Protein AF-A0A969JYE1-F1 (afdb_monomer_lite)

Foldseek 3Di:
DQQAAPADQDDPDDAFVVQVVLVVVQFDADDDRWQLYDPDDVVSNVVQALNQLHRSLVVVVVVLVVQVPDPFFDQQQFAKEWEENSL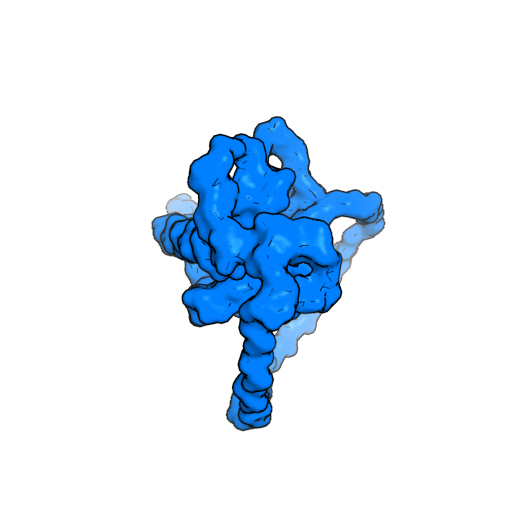QNRVSNCVVVPNSHNYYYRHNYDPQLLPDDPVVCCRRNNDSVPPDDDDDPDPPDPPPDPDDDDDDDDDDDDDDDDDDDDDIGIDDGGRTDPDDDDD

Secondary structure (DSSP, 8-state):
----TT-----SSPPPHHHHHHHHTT--------TT-SSS-HHHHGGGTT-TTSHHHHHHHHHHHHHHT-TT--GGG--EEEETHHHHHHHHHHHHHGGG-S-EEEES--S-GGGS-HHHHHHHH--TTTSPPPPPPPP--GGG--------------------------------PPPPPP-

pLDDT: mean 78.05, std 24.46, range [27.11, 98.0]

Radius of gyration: 19.25 Å; chains: 1; bounding box: 54×42×50 Å

Structure (mmCIF, N/CA/C/O backbone):
data_AF-A0A969JYE1-F1
#
_entry.id   AF-A0A969JYE1-F1
#
loop_
_atom_site.group_PDB
_atom_site.id
_atom_site.type_symbol
_atom_site.label_atom_id
_atom_site.label_alt_id
_atom_site.label_comp_id
_atom_site.label_asym_id
_atom_site.label_entity_id
_atom_site.label_seq_id
_atom_site.pdbx_PDB_ins_code
_atom_site.Cartn_x
_atom_site.Cartn_y
_atom_site.Cartn_z
_atom_site.occupancy
_atom_site.B_iso_or_equiv
_atom_site.auth_seq_id
_atom_site.auth_comp_id
_atom_site.auth_asym_id
_atom_site.auth_atom_id
_atom_site.pdbx_PDB_model_num
ATOM 1 N N . MET A 1 1 ? -5.559 -1.867 -2.001 1.00 85.44 1 MET A N 1
ATOM 2 C CA . MET A 1 1 ? -4.195 -1.378 -2.268 1.00 85.44 1 MET A CA 1
ATOM 3 C C . MET A 1 1 ? -3.816 -1.786 -3.681 1.00 85.44 1 MET A C 1
ATOM 5 O O . MET A 1 1 ? -4.115 -2.912 -4.075 1.00 85.44 1 MET A O 1
ATOM 9 N N . TYR A 1 2 ? -3.190 -0.885 -4.438 1.00 93.56 2 TYR A N 1
ATOM 10 C CA . TYR A 1 2 ? -2.490 -1.240 -5.675 1.00 93.56 2 TYR A CA 1
ATOM 11 C C . TYR A 1 2 ? -1.043 -0.762 -5.588 1.00 93.56 2 TYR A C 1
ATOM 13 O O . TYR A 1 2 ? -0.164 -1.597 -5.436 1.00 93.56 2 TYR A O 1
ATOM 21 N N . GLY A 1 3 ? -0.819 0.556 -5.578 1.00 89.31 3 GLY A N 1
ATOM 22 C CA . GLY A 1 3 ? 0.473 1.175 -5.255 1.00 89.31 3 GLY A CA 1
ATOM 23 C C . GLY A 1 3 ? 1.570 1.061 -6.318 1.00 89.31 3 GLY A C 1
ATOM 24 O O . GLY A 1 3 ? 2.634 1.632 -6.121 1.00 89.31 3 GLY A O 1
ATOM 25 N N . GLY A 1 4 ? 1.329 0.348 -7.421 1.00 92.62 4 GLY A N 1
ATOM 26 C CA . GLY A 1 4 ? 2.286 0.200 -8.519 1.00 92.62 4 GLY A CA 1
ATOM 27 C C . GLY A 1 4 ? 2.233 1.316 -9.571 1.00 92.62 4 GLY A C 1
ATOM 28 O O . GLY A 1 4 ? 1.267 2.085 -9.606 1.00 92.62 4 GLY A O 1
ATOM 29 N N . PRO A 1 5 ? 3.238 1.358 -10.465 1.00 94.94 5 PRO A N 1
ATOM 30 C CA . PRO A 1 5 ? 3.375 2.372 -11.505 1.00 94.94 5 PRO A CA 1
ATOM 31 C C . PRO A 1 5 ? 2.191 2.465 -12.465 1.00 94.94 5 PRO A C 1
ATOM 33 O O . PRO A 1 5 ? 1.467 1.497 -12.710 1.00 94.94 5 PRO A O 1
ATOM 36 N N . GLY A 1 6 ? 2.023 3.660 -13.038 1.00 92.50 6 GLY A N 1
ATOM 37 C CA . GLY A 1 6 ? 1.028 3.954 -14.072 1.00 92.50 6 GLY A CA 1
ATOM 38 C C . GLY A 1 6 ? -0.436 3.932 -13.613 1.00 92.50 6 GLY A C 1
ATOM 39 O O . GLY A 1 6 ? -1.320 4.180 -14.428 1.00 92.50 6 GLY A O 1
ATOM 40 N N . VAL A 1 7 ? -0.715 3.661 -12.333 1.00 93.81 7 VAL A N 1
ATOM 41 C CA . VAL A 1 7 ? -2.075 3.547 -11.785 1.00 93.81 7 VAL A CA 1
ATOM 42 C C . VAL A 1 7 ? -2.274 4.534 -10.641 1.00 93.81 7 VAL A C 1
ATOM 44 O O . VAL A 1 7 ? -1.473 4.572 -9.713 1.00 93.81 7 VAL A O 1
ATOM 47 N N . GLN A 1 8 ? -3.373 5.286 -10.693 1.00 94.56 8 GLN A N 1
ATOM 48 C CA . GLN A 1 8 ? -3.921 6.074 -9.585 1.00 94.56 8 GLN A CA 1
ATOM 49 C C . GLN A 1 8 ? -5.160 5.348 -9.023 1.00 94.56 8 GLN A C 1
ATOM 51 O O . GLN A 1 8 ? -5.895 4.693 -9.773 1.00 94.56 8 GLN A O 1
ATOM 56 N N . ARG A 1 9 ? -5.415 5.442 -7.715 1.00 88.56 9 ARG A N 1
ATOM 57 C CA . ARG A 1 9 ? -6.604 4.877 -7.050 1.00 88.56 9 ARG A CA 1
ATOM 58 C C . ARG A 1 9 ? -7.511 5.927 -6.419 1.00 88.56 9 ARG A C 1
ATOM 60 O O . ARG A 1 9 ? -8.725 5.727 -6.420 1.00 88.56 9 ARG A O 1
ATOM 67 N N . VAL A 1 10 ? -6.939 7.005 -5.894 1.00 91.88 10 VAL A N 1
ATOM 68 C CA . VAL A 1 10 ? -7.627 8.088 -5.191 1.00 91.88 10 VAL A CA 1
ATOM 69 C C . VAL A 1 10 ? -7.975 9.180 -6.201 1.00 91.88 10 VAL A C 1
ATOM 71 O O . VAL A 1 10 ? -7.152 10.032 -6.534 1.00 91.88 10 VAL A O 1
ATOM 74 N N . VAL A 1 11 ? -9.202 9.110 -6.716 1.00 90.62 11 VAL A N 1
ATOM 75 C CA . VAL A 1 11 ? -9.788 9.998 -7.734 1.00 90.62 11 VAL A CA 1
ATOM 76 C C . VAL A 1 11 ? -11.220 10.371 -7.341 1.00 90.62 11 VAL A C 1
ATOM 78 O O . VAL A 1 11 ? -11.856 9.644 -6.577 1.00 90.62 11 VAL A O 1
ATOM 81 N N . ASP A 1 12 ? -11.731 11.475 -7.884 1.00 94.00 12 ASP A N 1
ATOM 82 C CA . ASP A 1 12 ? -13.138 11.879 -7.751 1.00 94.00 12 ASP A CA 1
ATOM 83 C C . ASP A 1 12 ? -14.005 11.128 -8.783 1.00 94.00 12 ASP A C 1
ATOM 85 O O . ASP A 1 12 ? -14.356 11.650 -9.839 1.00 94.00 12 ASP A O 1
ATOM 89 N N . ASP A 1 13 ? -14.247 9.840 -8.519 1.00 88.06 13 ASP A N 1
ATOM 90 C CA . ASP A 1 13 ? -15.061 8.935 -9.343 1.00 88.06 13 ASP A CA 1
ATOM 91 C C . ASP A 1 13 ? -15.745 7.863 -8.466 1.00 88.06 13 ASP A C 1
ATOM 93 O O . ASP A 1 13 ? -15.427 7.669 -7.288 1.00 88.06 13 ASP A O 1
ATOM 97 N N . TRP A 1 14 ? -16.708 7.140 -9.036 1.00 88.62 14 TRP A N 1
ATOM 98 C CA . TRP A 1 14 ? -17.513 6.138 -8.347 1.00 88.62 14 TRP A CA 1
ATOM 99 C C . TRP A 1 14 ? -16.663 4.971 -7.813 1.00 88.62 14 TRP A C 1
ATOM 101 O O . TRP A 1 14 ? -16.044 4.235 -8.588 1.00 88.62 14 TRP A O 1
ATOM 111 N N . PRO A 1 15 ? -16.672 4.706 -6.490 1.00 81.00 15 PRO A N 1
ATOM 112 C CA . PRO A 1 15 ? -15.792 3.706 -5.904 1.00 81.00 15 PRO A CA 1
ATOM 113 C C . PRO A 1 15 ? -16.164 2.289 -6.377 1.00 81.00 15 PRO A C 1
ATOM 115 O O . PRO A 1 15 ? -17.349 1.925 -6.332 1.00 81.00 15 PRO A O 1
ATOM 118 N N . PRO A 1 16 ? -15.187 1.450 -6.780 1.00 85.50 16 PRO A N 1
ATOM 119 C CA . PRO A 1 16 ? -15.450 0.105 -7.285 1.00 85.50 16 PRO A CA 1
ATOM 120 C C . PRO A 1 16 ? -16.286 -0.749 -6.319 1.00 85.50 16 PRO A C 1
ATOM 122 O O . PRO A 1 16 ? -16.122 -0.689 -5.100 1.00 85.50 16 PRO A O 1
ATOM 125 N N . LEU A 1 17 ? -17.166 -1.594 -6.873 1.00 87.88 17 LEU A N 1
ATOM 126 C CA . LEU A 1 17 ? -18.197 -2.336 -6.129 1.00 87.88 17 LEU A CA 1
ATOM 127 C C . LEU A 1 17 ? -17.670 -3.080 -4.888 1.00 87.88 17 LEU A C 1
ATOM 129 O O . LEU A 1 17 ? -18.349 -3.101 -3.867 1.00 87.88 17 LEU A O 1
ATOM 133 N N . THR A 1 18 ? -16.473 -3.669 -4.935 1.00 85.50 18 THR A N 1
ATOM 134 C CA . THR A 1 18 ? -15.888 -4.382 -3.785 1.00 85.50 18 THR A CA 1
ATOM 135 C C . THR A 1 18 ? -15.609 -3.457 -2.592 1.00 85.50 18 THR A C 1
ATOM 137 O O . THR A 1 18 ? -15.801 -3.876 -1.454 1.00 85.50 18 THR A O 1
ATOM 140 N N . LEU A 1 19 ? -15.259 -2.184 -2.814 1.00 86.38 19 LEU A N 1
ATOM 141 C CA . LEU A 1 19 ? -15.129 -1.195 -1.734 1.00 86.38 19 LEU A CA 1
ATOM 142 C C . LEU A 1 19 ? -16.492 -0.913 -1.089 1.00 86.38 19 LEU A C 1
ATOM 144 O O . LEU A 1 19 ? -16.616 -0.912 0.134 1.00 86.38 19 LEU A O 1
ATOM 148 N N . GLN A 1 20 ? -17.537 -0.777 -1.914 1.00 87.12 20 GLN A N 1
ATOM 149 C CA . GLN A 1 20 ? -18.918 -0.622 -1.443 1.00 87.12 20 GLN A CA 1
ATOM 150 C C . GLN A 1 20 ? -19.426 -1.865 -0.692 1.00 87.12 20 GLN A C 1
ATOM 152 O O . GLN A 1 20 ? -20.301 -1.754 0.164 1.00 87.12 20 GLN A O 1
ATOM 157 N N . LEU A 1 21 ? -18.908 -3.060 -1.000 1.00 88.88 21 LEU A N 1
ATOM 158 C CA . LEU A 1 21 ? -19.213 -4.282 -0.251 1.00 88.88 21 LEU A CA 1
ATOM 159 C C . LEU A 1 21 ? -18.540 -4.288 1.129 1.00 88.88 21 LEU A C 1
ATOM 161 O O . LEU A 1 21 ? -19.171 -4.730 2.086 1.00 88.88 21 LEU A O 1
ATOM 165 N N . PHE A 1 22 ? -17.317 -3.763 1.261 1.00 86.94 22 PHE A N 1
ATOM 166 C CA . PHE A 1 22 ? -16.658 -3.628 2.565 1.00 86.94 22 PHE A CA 1
ATOM 167 C C . PHE A 1 22 ? -17.325 -2.572 3.456 1.00 86.94 22 PHE A C 1
ATOM 169 O O . PHE A 1 22 ? -17.619 -2.877 4.613 1.00 86.94 22 PHE A O 1
ATOM 176 N N . THR A 1 23 ? -17.661 -1.385 2.934 1.00 87.94 23 THR A N 1
ATOM 177 C CA . THR A 1 23 ? -18.385 -0.374 3.731 1.00 87.94 23 THR A CA 1
ATOM 178 C C . THR A 1 23 ? -19.758 -0.880 4.176 1.00 87.94 23 THR A C 1
ATOM 180 O O . THR A 1 23 ? -20.116 -0.750 5.346 1.00 87.94 23 THR A O 1
ATOM 183 N N . ARG A 1 24 ? -20.499 -1.572 3.296 1.00 88.94 24 ARG A N 1
ATOM 184 C CA . ARG A 1 24 ? -21.774 -2.234 3.645 1.00 88.94 24 ARG A CA 1
ATOM 185 C C . ARG A 1 24 ? -21.631 -3.394 4.637 1.00 88.94 24 ARG A C 1
ATOM 187 O O . ARG A 1 24 ? -22.618 -3.744 5.277 1.00 88.94 24 ARG A O 1
ATOM 194 N N . ALA A 1 25 ? -20.442 -3.978 4.783 1.00 87.75 25 ALA A N 1
ATOM 195 C CA . ALA A 1 25 ? -20.144 -4.978 5.810 1.00 87.75 25 ALA A CA 1
ATOM 196 C C . ALA A 1 25 ? -19.768 -4.359 7.175 1.00 87.75 25 ALA A C 1
ATOM 198 O O . ALA A 1 25 ? -19.518 -5.095 8.129 1.00 87.75 25 ALA A O 1
ATOM 199 N N . GLY A 1 26 ? -19.747 -3.024 7.291 1.00 85.94 26 GLY A N 1
ATOM 200 C CA . GLY A 1 26 ? -19.393 -2.315 8.523 1.00 85.94 26 GLY A CA 1
ATOM 201 C C . GLY A 1 26 ? -17.887 -2.129 8.731 1.00 85.94 26 GLY A C 1
ATOM 202 O O . GLY A 1 26 ? -17.460 -1.900 9.864 1.00 85.94 26 GLY A O 1
ATOM 203 N N . TYR A 1 27 ? -17.090 -2.236 7.664 1.00 86.12 27 TYR A N 1
ATOM 204 C CA . TYR A 1 27 ? -15.670 -1.895 7.678 1.00 86.12 27 TYR A CA 1
ATOM 205 C C . TYR A 1 27 ? -15.440 -0.456 7.208 1.00 86.12 27 TYR A C 1
ATOM 207 O O . TYR A 1 27 ? -16.019 -0.011 6.216 1.00 86.12 27 TYR A O 1
ATOM 215 N N . VAL A 1 28 ? -14.525 0.250 7.873 1.00 90.00 28 VAL A N 1
ATOM 216 C CA . VAL A 1 28 ? -13.866 1.431 7.291 1.00 90.00 28 VAL A CA 1
ATOM 217 C C . VAL A 1 28 ? -13.095 1.024 6.024 1.00 90.00 28 VAL A C 1
ATOM 219 O O . VAL A 1 28 ? -12.650 -0.112 5.896 1.00 90.00 28 VAL A O 1
ATOM 222 N N . VAL A 1 29 ? -12.921 1.956 5.085 1.00 91.25 29 VAL A N 1
ATOM 223 C CA . VAL A 1 29 ? -12.253 1.761 3.790 1.00 91.25 29 VAL A CA 1
ATOM 224 C C . VAL A 1 29 ? -11.304 2.947 3.564 1.00 91.25 29 VAL A C 1
ATOM 226 O O . VAL A 1 29 ? -11.767 4.078 3.479 1.00 91.25 29 VAL A O 1
ATOM 229 N N . PHE A 1 30 ? -9.990 2.697 3.493 1.00 92.75 30 PHE A N 1
ATOM 230 C CA . PHE A 1 30 ? -8.937 3.701 3.255 1.00 92.75 30 PHE A CA 1
ATOM 231 C C . PHE A 1 30 ? -8.031 3.270 2.091 1.00 92.75 30 PHE A C 1
ATOM 233 O O . PHE A 1 30 ? -7.369 2.233 2.179 1.00 92.75 30 PHE A O 1
ATOM 240 N N . GLU A 1 31 ? -8.011 4.043 1.001 1.00 91.56 31 GLU A N 1
ATOM 241 C CA . GLU A 1 31 ? -7.004 3.926 -0.066 1.00 91.56 31 GLU A CA 1
ATOM 242 C C . GLU A 1 31 ? -5.986 5.061 0.048 1.00 91.56 31 GLU A C 1
ATOM 244 O O . GLU A 1 31 ? -6.337 6.193 0.369 1.00 91.56 31 GLU A O 1
ATOM 249 N N . LEU A 1 32 ? -4.730 4.737 -0.255 1.00 94.31 32 LEU A N 1
ATOM 250 C CA . LEU A 1 32 ? -3.609 5.664 -0.306 1.00 94.31 32 LEU A CA 1
ATOM 251 C C . LEU A 1 32 ? -2.837 5.415 -1.601 1.00 94.31 32 LEU A C 1
ATOM 253 O O . LEU A 1 32 ? -2.410 4.285 -1.853 1.00 94.31 32 LEU A O 1
ATOM 257 N N . ASP A 1 33 ? -2.652 6.474 -2.385 1.00 96.62 33 ASP A N 1
ATOM 258 C CA . ASP A 1 33 ? -1.741 6.511 -3.527 1.00 96.62 33 ASP A CA 1
ATOM 259 C C . ASP A 1 33 ? -0.350 6.938 -3.038 1.00 96.62 33 ASP A C 1
ATOM 261 O O . ASP A 1 33 ? -0.091 8.109 -2.761 1.00 96.62 33 ASP A O 1
ATOM 265 N N . ASN A 1 34 ? 0.527 5.948 -2.874 1.00 97.50 34 ASN A N 1
ATOM 266 C CA . ASN A 1 34 ? 1.922 6.111 -2.459 1.00 97.50 34 ASN A CA 1
ATOM 267 C C . ASN A 1 34 ? 2.820 6.645 -3.592 1.00 97.50 34 ASN A C 1
ATOM 269 O O . ASN A 1 34 ? 2.462 6.549 -4.769 1.00 97.50 34 ASN A O 1
ATOM 273 N N . ARG A 1 35 ? 4.030 7.111 -3.249 1.00 97.81 35 ARG A N 1
ATOM 274 C CA . ARG A 1 35 ? 5.149 7.316 -4.189 1.00 97.81 35 ARG A CA 1
ATOM 275 C C . ARG A 1 35 ? 5.268 6.107 -5.120 1.00 97.81 35 ARG A C 1
ATOM 277 O O . ARG A 1 35 ? 5.173 4.972 -4.662 1.00 97.81 35 ARG A O 1
ATOM 284 N N . GLY A 1 36 ? 5.426 6.342 -6.418 1.00 96.25 36 GLY A N 1
ATOM 285 C CA . GLY A 1 36 ? 5.339 5.319 -7.463 1.00 96.25 36 GLY A CA 1
ATOM 286 C C . GLY A 1 36 ? 3.997 5.261 -8.201 1.00 96.25 36 GLY A C 1
ATOM 287 O O . GLY A 1 36 ? 3.976 4.819 -9.344 1.00 96.25 36 GLY A O 1
ATOM 288 N N . SER A 1 37 ? 2.889 5.723 -7.608 1.00 96.00 37 SER A N 1
ATOM 289 C CA . SER A 1 37 ? 1.578 5.739 -8.283 1.00 96.00 37 SER A CA 1
ATOM 290 C C . SER A 1 37 ? 1.475 6.809 -9.386 1.00 96.00 37 SER A C 1
ATOM 292 O O . SER A 1 37 ? 2.250 7.766 -9.444 1.00 96.00 37 SER A O 1
ATOM 294 N N . GLY A 1 38 ? 0.538 6.596 -10.315 1.00 94.00 38 GLY A N 1
ATOM 295 C CA . GLY A 1 38 ? 0.396 7.377 -11.548 1.00 94.00 38 GLY A CA 1
ATOM 296 C C . GLY A 1 38 ? -0.306 8.733 -11.390 1.00 94.00 38 GLY A C 1
ATOM 297 O O . GLY A 1 38 ? -0.794 9.092 -10.322 1.00 94.00 38 GLY A O 1
ATOM 298 N N . ASN A 1 39 ? -0.397 9.469 -12.507 1.00 95.31 39 ASN A N 1
ATOM 299 C CA . ASN A 1 39 ? -1.011 10.806 -12.602 1.00 95.31 39 ASN A CA 1
ATOM 300 C C . ASN A 1 39 ? -0.391 11.854 -11.648 1.00 95.31 39 ASN A C 1
ATOM 302 O O . ASN A 1 39 ? -1.073 12.683 -11.043 1.00 95.31 39 ASN A O 1
ATOM 306 N N . ARG A 1 40 ? 0.936 11.790 -11.515 1.00 94.19 40 ARG A N 1
ATOM 307 C CA . ARG A 1 40 ? 1.796 12.714 -10.767 1.00 94.19 40 ARG A CA 1
ATOM 308 C C . ARG A 1 40 ? 3.034 13.039 -11.600 1.00 94.19 40 ARG A C 1
ATOM 310 O O . ARG A 1 40 ? 3.269 12.432 -12.645 1.00 94.19 40 ARG A O 1
ATOM 317 N N . GLU A 1 41 ? 3.824 14.007 -11.160 1.00 94.88 41 GLU A N 1
ATOM 318 C CA . GLU A 1 41 ? 5.084 14.364 -11.803 1.00 94.88 41 GLU A CA 1
ATOM 319 C C . GLU A 1 41 ? 6.106 13.205 -11.766 1.00 94.88 41 GLU A C 1
ATOM 321 O O . GLU A 1 41 ? 6.096 12.409 -10.825 1.00 94.88 41 GLU A O 1
ATOM 326 N N . PRO A 1 42 ? 7.069 13.120 -12.708 1.00 95.12 42 PRO A N 1
ATOM 327 C CA . PRO A 1 42 ? 8.051 12.028 -12.730 1.00 95.12 42 PRO A CA 1
ATOM 328 C C . PRO A 1 42 ? 8.890 11.884 -11.450 1.00 95.12 42 PRO A C 1
ATOM 330 O O . PRO A 1 42 ? 9.370 10.795 -11.155 1.00 95.12 42 PRO A O 1
ATOM 333 N N . LYS A 1 43 ? 9.039 12.952 -10.650 1.00 97.00 43 LYS A N 1
ATOM 334 C CA . LYS A 1 43 ? 9.697 12.900 -9.329 1.00 97.00 43 LYS A CA 1
ATOM 335 C C . LYS A 1 43 ? 8.920 12.076 -8.295 1.00 97.00 43 LYS A C 1
ATOM 337 O O . LYS A 1 43 ? 9.520 11.622 -7.327 1.00 97.00 43 LYS A O 1
ATOM 342 N N . PHE A 1 44 ? 7.618 11.888 -8.496 1.00 96.44 44 PHE A N 1
ATOM 343 C CA . PHE A 1 44 ? 6.752 11.080 -7.644 1.00 96.44 44 PHE A CA 1
ATOM 344 C C . PHE A 1 44 ? 6.774 9.595 -8.044 1.00 96.44 44 PHE A C 1
ATOM 346 O O . PHE A 1 44 ? 6.660 8.742 -7.168 1.00 96.44 44 PHE A O 1
ATOM 353 N N . GLU A 1 45 ? 6.987 9.271 -9.330 1.00 95.50 45 GLU A N 1
ATOM 354 C CA . GLU A 1 45 ? 7.233 7.892 -9.801 1.00 95.50 45 GLU A CA 1
ATOM 355 C C . GLU A 1 45 ? 8.697 7.453 -9.571 1.00 95.50 45 GLU A C 1
ATOM 357 O O . GLU A 1 45 ? 8.956 6.293 -9.272 1.00 95.50 45 GLU A O 1
ATOM 362 N N . ALA A 1 46 ? 9.668 8.370 -9.627 1.00 96.31 46 ALA A N 1
ATOM 363 C CA . ALA A 1 46 ? 11.099 8.063 -9.493 1.00 96.31 46 ALA A CA 1
ATOM 364 C C . ALA A 1 46 ? 11.523 7.179 -8.289 1.00 96.31 46 ALA A C 1
ATOM 366 O O . ALA A 1 46 ? 12.414 6.352 -8.490 1.00 96.31 46 ALA A O 1
ATOM 367 N N . PRO A 1 47 ? 10.940 7.276 -7.070 1.00 97.62 47 PRO A N 1
ATOM 368 C CA . PRO A 1 47 ? 11.389 6.499 -5.906 1.00 97.62 47 PRO A CA 1
ATOM 369 C C . PRO A 1 47 ? 11.271 4.975 -6.034 1.00 97.62 47 PRO A C 1
ATOM 371 O O . PRO A 1 47 ? 11.884 4.268 -5.240 1.00 97.62 47 PRO A O 1
ATOM 374 N N . ILE A 1 48 ? 10.495 4.464 -6.998 1.00 96.12 48 ILE A N 1
ATOM 375 C CA . ILE A 1 48 ? 10.320 3.018 -7.213 1.00 96.12 48 ILE A CA 1
ATOM 376 C C . ILE A 1 48 ? 11.235 2.447 -8.309 1.00 96.12 48 ILE A C 1
ATOM 378 O O . ILE A 1 48 ? 11.283 1.232 -8.509 1.00 96.12 48 ILE A O 1
ATOM 382 N N . TYR A 1 49 ? 11.986 3.297 -9.019 1.00 95.94 49 TYR A N 1
ATOM 383 C CA . TYR A 1 49 ? 12.941 2.862 -10.037 1.00 95.94 49 TYR A CA 1
ATOM 384 C C . TYR A 1 49 ? 14.098 2.082 -9.395 1.00 95.94 49 TYR A C 1
ATOM 386 O O . TYR A 1 49 ? 14.759 2.573 -8.484 1.00 95.94 49 TYR A O 1
ATOM 394 N N . LEU A 1 50 ? 14.313 0.847 -9.861 1.00 94.69 50 LEU A N 1
ATOM 395 C CA . LEU A 1 50 ? 15.209 -0.175 -9.294 1.00 94.69 50 LEU A CA 1
ATOM 396 C C . LEU A 1 50 ? 14.862 -0.632 -7.859 1.00 94.69 50 LEU A C 1
ATOM 398 O O . LEU A 1 50 ? 15.568 -1.470 -7.295 1.00 94.69 50 LEU A O 1
ATOM 402 N N . HIS A 1 51 ? 13.760 -0.138 -7.282 1.00 94.31 51 HIS A N 1
ATOM 403 C CA . HIS A 1 51 ? 13.444 -0.246 -5.853 1.00 94.31 51 HIS A CA 1
ATOM 404 C C . HIS A 1 51 ? 11.955 -0.547 -5.568 1.00 94.31 51 HIS A C 1
ATOM 406 O O . HIS A 1 51 ? 11.409 -0.105 -4.558 1.00 94.31 51 HIS A O 1
ATOM 412 N N . LEU A 1 52 ? 11.302 -1.324 -6.445 1.00 95.50 52 LEU A N 1
ATOM 413 C CA . LEU A 1 52 ? 9.916 -1.792 -6.272 1.00 95.50 52 LEU A CA 1
ATOM 414 C C . LEU A 1 52 ? 9.711 -2.513 -4.924 1.00 95.50 52 LEU A C 1
ATOM 416 O O . LEU A 1 52 ? 10.416 -3.473 -4.607 1.00 95.50 52 LEU A O 1
ATOM 420 N N . GLY A 1 53 ? 8.692 -2.102 -4.170 1.00 94.31 53 GLY A N 1
ATOM 421 C CA . GLY A 1 53 ? 8.381 -2.593 -2.826 1.00 94.31 53 GLY A CA 1
ATOM 422 C C . GLY A 1 53 ? 9.187 -1.923 -1.708 1.00 94.31 53 GLY A C 1
ATOM 423 O O . GLY A 1 53 ? 9.287 -2.490 -0.620 1.00 94.31 53 GLY A O 1
ATOM 424 N N . GLY A 1 54 ? 9.771 -0.753 -1.974 1.00 95.56 54 GLY A N 1
ATOM 425 C CA . GLY A 1 54 ? 10.498 0.075 -1.013 1.00 95.56 54 GLY A CA 1
ATOM 426 C C . GLY A 1 54 ? 9.651 1.265 -0.567 1.00 95.56 54 GLY A C 1
ATOM 427 O O . GLY A 1 54 ? 8.868 1.162 0.381 1.00 95.56 54 GLY A O 1
ATOM 428 N N . ALA A 1 55 ? 9.783 2.388 -1.279 1.00 97.00 55 ALA A N 1
ATOM 429 C CA . ALA A 1 55 ? 9.082 3.644 -0.997 1.00 97.00 55 ALA A CA 1
ATOM 430 C C . ALA A 1 55 ? 7.551 3.488 -0.922 1.00 97.00 55 ALA A C 1
ATOM 432 O O . ALA A 1 55 ? 6.890 4.168 -0.136 1.00 97.00 55 ALA A O 1
ATOM 433 N N . GLU A 1 56 ? 6.978 2.560 -1.693 1.00 97.00 56 GLU A N 1
ATOM 434 C CA . GLU A 1 56 ? 5.544 2.271 -1.643 1.00 97.00 56 GLU A CA 1
ATOM 435 C C . GLU A 1 56 ? 5.124 1.706 -0.282 1.00 97.00 56 GLU A C 1
ATOM 437 O O . GLU A 1 56 ? 4.041 2.003 0.216 1.00 97.00 56 GLU A O 1
ATOM 442 N N . VAL A 1 57 ? 5.968 0.861 0.317 1.00 96.69 57 VAL A N 1
ATOM 443 C CA . VAL A 1 57 ? 5.674 0.159 1.573 1.00 96.69 57 VAL A CA 1
ATOM 444 C C . VAL A 1 57 ? 5.845 1.105 2.754 1.00 96.69 57 VAL A C 1
ATOM 446 O O . VAL A 1 57 ? 5.011 1.087 3.657 1.00 96.69 57 VAL A O 1
ATOM 449 N N . GLU A 1 58 ? 6.858 1.976 2.718 1.00 97.75 58 GLU A N 1
ATOM 450 C CA . GLU A 1 58 ? 7.026 3.083 3.670 1.00 97.75 58 GLU A CA 1
ATOM 451 C C . GLU A 1 58 ? 5.742 3.923 3.774 1.00 97.75 58 GLU A C 1
ATOM 453 O O . GLU A 1 58 ? 5.198 4.102 4.864 1.00 97.75 58 GLU A O 1
ATOM 458 N N . ASP A 1 59 ? 5.203 4.368 2.636 1.00 98.00 59 ASP A N 1
ATOM 459 C CA . ASP A 1 59 ? 3.998 5.202 2.588 1.00 98.00 59 ASP A CA 1
ATOM 460 C C . ASP A 1 59 ? 2.757 4.462 3.111 1.00 98.00 59 ASP A C 1
ATOM 462 O O . ASP A 1 59 ? 1.969 5.027 3.872 1.00 98.00 59 ASP A O 1
ATOM 466 N N . GLN A 1 60 ? 2.586 3.179 2.777 1.00 96.75 60 GLN A N 1
ATOM 467 C CA . GLN A 1 60 ? 1.471 2.377 3.301 1.00 96.75 60 GLN A CA 1
ATOM 468 C C . GLN A 1 60 ? 1.617 2.100 4.815 1.00 96.75 60 GLN A C 1
ATOM 470 O O . GLN A 1 60 ? 0.607 1.998 5.514 1.00 96.75 60 GLN A O 1
ATOM 475 N N . LEU A 1 61 ? 2.841 2.050 5.361 1.00 95.81 61 LEU A N 1
ATOM 476 C CA . LEU A 1 61 ? 3.092 1.972 6.810 1.00 95.81 61 LEU A CA 1
ATOM 477 C C . LEU A 1 61 ? 2.849 3.307 7.537 1.00 95.81 61 LEU A C 1
ATOM 479 O O . LEU A 1 61 ? 2.434 3.292 8.701 1.00 95.81 61 LEU A O 1
ATOM 483 N N . LEU A 1 62 ? 3.051 4.445 6.863 1.00 96.81 62 LEU A N 1
ATOM 484 C CA . LEU A 1 62 ? 2.617 5.764 7.341 1.00 96.81 62 LEU A CA 1
ATOM 485 C C . LEU A 1 62 ? 1.085 5.881 7.321 1.00 96.81 62 LEU A C 1
ATOM 487 O O . LEU A 1 62 ? 0.497 6.340 8.299 1.00 96.81 62 LEU A O 1
ATOM 491 N N . GLY A 1 63 ? 0.422 5.381 6.272 1.00 94.81 63 GLY A N 1
ATOM 492 C CA . GLY A 1 63 ? -1.038 5.249 6.218 1.00 94.81 63 GLY A CA 1
ATOM 493 C C . GLY A 1 63 ? -1.597 4.374 7.346 1.00 94.81 63 GLY A C 1
ATOM 494 O O . GLY A 1 63 ? -2.570 4.747 7.999 1.00 94.81 63 GLY A O 1
ATOM 495 N N . LEU A 1 64 ? -0.934 3.251 7.646 1.00 95.06 64 LEU A N 1
ATOM 496 C CA . LEU A 1 64 ? -1.245 2.395 8.794 1.00 95.06 64 LEU A CA 1
ATOM 497 C C . LEU A 1 64 ? -1.100 3.147 10.128 1.00 95.06 64 LEU A C 1
ATOM 499 O O . LEU A 1 64 ? -2.020 3.105 10.938 1.00 95.06 64 LEU A O 1
ATOM 503 N N . ALA A 1 65 ? -0.004 3.886 10.336 1.00 95.44 65 ALA A N 1
ATOM 504 C CA . ALA A 1 65 ? 0.193 4.692 11.547 1.00 95.44 65 ALA A CA 1
ATOM 505 C C . ALA A 1 65 ? -0.859 5.812 11.687 1.00 95.44 65 ALA A C 1
ATOM 507 O O . ALA A 1 65 ? -1.375 6.059 12.778 1.00 95.44 65 ALA A O 1
ATOM 508 N N . HIS A 1 66 ? -1.238 6.454 10.577 1.00 93.81 66 HIS A N 1
ATOM 509 C CA . HIS A 1 66 ? -2.313 7.443 10.562 1.00 93.81 66 HIS A CA 1
ATOM 510 C C . HIS A 1 66 ? -3.656 6.823 10.981 1.00 93.81 66 HIS A C 1
ATOM 512 O O . HIS A 1 66 ? -4.358 7.405 11.808 1.00 93.81 66 HIS A O 1
ATOM 518 N N . LEU A 1 67 ? -3.989 5.630 10.480 1.00 90.31 67 LEU A N 1
ATOM 519 C CA . LEU A 1 67 ? -5.188 4.887 10.879 1.00 90.31 67 LEU A CA 1
ATOM 520 C C . LEU A 1 67 ? -5.157 4.462 12.353 1.00 90.31 67 LEU A C 1
ATOM 522 O O . LEU A 1 67 ? -6.136 4.683 13.059 1.00 90.31 67 LEU A O 1
ATOM 526 N N . GLU A 1 68 ? -4.045 3.902 12.837 1.00 91.00 68 GLU A N 1
ATOM 527 C CA . GLU A 1 68 ? -3.853 3.515 14.247 1.00 91.00 68 GLU A CA 1
ATOM 528 C C . GLU A 1 68 ? -4.043 4.702 15.213 1.00 91.00 68 GLU A C 1
ATOM 530 O O . GLU A 1 68 ? -4.483 4.504 16.344 1.00 91.00 68 GLU A O 1
ATOM 535 N N . SER A 1 69 ? -3.768 5.933 14.761 1.00 93.19 69 SER A N 1
ATOM 536 C CA . SER A 1 69 ? -3.967 7.163 15.544 1.00 93.19 69 SER A CA 1
ATOM 537 C C . SER A 1 69 ? -5.424 7.656 15.623 1.00 93.19 69 SER A C 1
ATOM 539 O O . SER A 1 69 ? -5.731 8.525 16.440 1.00 93.19 69 SER A O 1
ATOM 541 N N . GLN A 1 70 ? -6.342 7.124 14.806 1.00 91.56 70 GLN A N 1
ATOM 542 C CA . GLN A 1 70 ? -7.734 7.586 14.776 1.00 91.56 70 GLN A CA 1
ATOM 543 C C . GLN A 1 70 ? -8.571 6.980 15.921 1.00 91.56 70 GLN A C 1
ATOM 545 O O . GLN A 1 70 ? -8.668 5.757 16.026 1.00 91.56 70 GLN A O 1
ATOM 550 N N . PRO A 1 71 ? -9.298 7.784 16.725 1.00 89.69 71 PRO A N 1
ATOM 551 C CA . PRO A 1 71 ? -10.017 7.293 17.912 1.00 89.69 71 PRO A CA 1
ATOM 552 C C . PRO A 1 71 ? -11.230 6.391 17.601 1.00 89.69 71 PRO A C 1
ATOM 554 O O . PRO A 1 71 ? -11.799 5.772 18.502 1.00 89.69 71 PRO A O 1
ATOM 557 N N . TRP A 1 72 ? -11.633 6.320 16.330 1.00 85.38 72 TRP A N 1
ATOM 558 C CA . TRP A 1 72 ? -12.729 5.502 15.799 1.00 85.38 72 TRP A CA 1
ATOM 559 C C . TRP A 1 72 ? -12.245 4.243 15.051 1.00 85.38 72 TRP A C 1
ATOM 561 O O . TRP A 1 72 ? -13.071 3.421 14.644 1.00 85.38 72 TRP A O 1
ATOM 571 N N . ILE A 1 73 ? -10.927 4.061 14.903 1.00 88.00 73 ILE A N 1
ATOM 572 C CA . ILE A 1 73 ? -10.294 2.836 14.400 1.00 88.00 73 ILE A CA 1
ATOM 573 C C . ILE A 1 73 ? -10.028 1.868 15.562 1.00 88.00 73 ILE A C 1
ATOM 575 O O . ILE A 1 73 ? -9.862 2.258 16.717 1.00 88.00 73 ILE A O 1
ATOM 579 N N . ASP A 1 74 ? -9.994 0.575 15.246 1.00 88.50 74 ASP A N 1
ATOM 580 C CA . ASP A 1 74 ? -9.476 -0.459 16.137 1.00 88.50 74 ASP A CA 1
ATOM 581 C C . ASP A 1 74 ? -8.165 -1.016 15.554 1.00 88.50 74 ASP A C 1
ATOM 583 O O . ASP A 1 74 ? -8.220 -1.717 14.534 1.00 88.50 74 ASP A O 1
ATOM 587 N N . PRO A 1 75 ? -6.999 -0.736 16.171 1.00 87.06 75 PRO A N 1
ATOM 588 C CA . PRO A 1 75 ? -5.706 -1.177 15.655 1.00 87.06 75 PRO A CA 1
ATOM 589 C C . PRO A 1 75 ? -5.558 -2.706 15.650 1.00 87.06 75 PRO A C 1
ATOM 591 O O . PRO A 1 75 ? -4.870 -3.249 14.793 1.00 87.06 75 PRO A O 1
ATOM 594 N N . SER A 1 76 ? -6.274 -3.438 16.516 1.00 89.50 76 SER A N 1
ATOM 595 C CA . SER A 1 76 ? -6.243 -4.912 16.533 1.00 89.50 76 SER A CA 1
ATOM 596 C C . SER A 1 76 ? -6.928 -5.559 15.318 1.00 89.50 76 SER A C 1
ATOM 598 O O . SER A 1 76 ? -6.845 -6.775 15.119 1.00 89.50 76 SER A O 1
ATOM 600 N N . ARG A 1 77 ? -7.629 -4.756 14.502 1.00 91.38 77 ARG A N 1
ATOM 601 C CA . ARG A 1 77 ? -8.435 -5.197 13.354 1.00 91.38 77 ARG A CA 1
ATOM 602 C C . ARG A 1 77 ? -8.107 -4.420 12.073 1.00 91.38 77 ARG A C 1
ATOM 604 O O . ARG A 1 77 ? -8.974 -4.233 11.222 1.00 91.38 77 ARG A O 1
ATOM 611 N N . ILE A 1 78 ? -6.850 -4.013 11.895 1.00 91.38 78 ILE A N 1
ATOM 612 C CA . ILE A 1 78 ? -6.319 -3.566 10.596 1.00 91.38 78 ILE A CA 1
ATOM 613 C C . ILE A 1 78 ? -5.672 -4.761 9.873 1.00 91.38 78 ILE A C 1
ATOM 615 O O . ILE A 1 78 ? -5.189 -5.701 10.499 1.00 91.38 78 ILE A O 1
ATOM 619 N N . ALA A 1 79 ? -5.724 -4.772 8.545 1.00 93.19 79 ALA A N 1
ATOM 620 C CA . ALA A 1 79 ? -5.191 -5.816 7.668 1.00 93.19 79 ALA A CA 1
ATOM 621 C C . ALA A 1 79 ? -4.891 -5.192 6.283 1.00 93.19 79 ALA A C 1
ATOM 623 O O . ALA A 1 79 ? -4.985 -3.974 6.147 1.00 93.19 79 ALA A O 1
ATOM 624 N N . VAL A 1 80 ? -4.530 -5.981 5.263 1.00 95.06 80 VAL A N 1
ATOM 625 C CA . VAL A 1 80 ? -4.213 -5.497 3.892 1.00 95.06 80 VAL A CA 1
ATOM 626 C C . VAL A 1 80 ? -4.842 -6.358 2.780 1.00 95.06 80 VAL A C 1
ATOM 628 O O . VAL A 1 80 ? -5.060 -7.551 2.957 1.00 95.06 80 VAL A O 1
ATOM 631 N N . PHE A 1 81 ? -5.141 -5.775 1.614 1.00 94.31 81 PHE A N 1
ATOM 632 C CA . PHE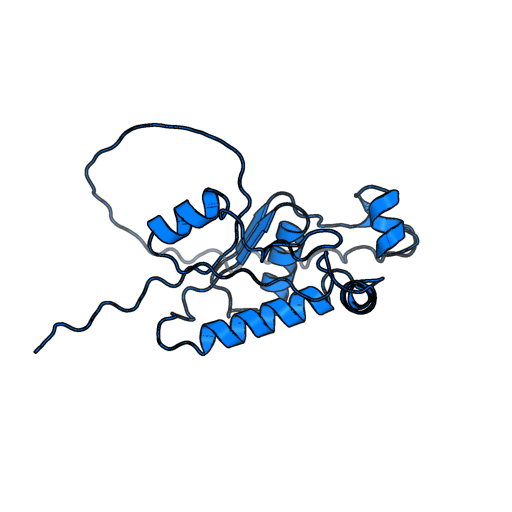 A 1 81 ? -5.569 -6.504 0.402 1.00 94.31 81 PHE A CA 1
ATOM 633 C C . PHE A 1 81 ? -5.071 -5.769 -0.839 1.00 94.31 81 PHE A C 1
ATOM 635 O O . PHE A 1 81 ? -5.175 -4.537 -0.929 1.00 94.31 81 PHE A O 1
ATOM 642 N N . GLY A 1 82 ? -4.662 -6.540 -1.843 1.00 94.88 82 GLY A N 1
ATOM 643 C CA . GLY A 1 82 ? -4.464 -6.051 -3.197 1.00 94.88 82 GLY A CA 1
ATOM 644 C C . GLY A 1 82 ? -4.439 -7.173 -4.235 1.00 94.88 82 GLY A C 1
ATOM 645 O O . GLY A 1 82 ? -4.313 -8.356 -3.918 1.00 94.88 82 GLY A O 1
ATOM 646 N N . HIS A 1 83 ? -4.574 -6.769 -5.496 1.00 94.44 83 HIS A N 1
ATOM 647 C CA . HIS A 1 83 ? -4.544 -7.643 -6.668 1.00 94.44 83 HIS A CA 1
ATOM 648 C C . HIS A 1 83 ? -3.392 -7.239 -7.601 1.00 94.44 83 HIS A C 1
ATOM 650 O O . HIS A 1 83 ? -3.123 -6.043 -7.729 1.00 94.44 83 HIS A O 1
ATOM 656 N N . SER A 1 84 ? -2.747 -8.199 -8.276 1.00 95.31 84 SER A N 1
ATOM 657 C CA . SER A 1 84 ? -1.584 -7.959 -9.150 1.00 95.31 84 SER A CA 1
ATOM 658 C C . SER A 1 84 ? -0.448 -7.270 -8.372 1.00 95.31 84 SER A C 1
ATOM 660 O O . SER A 1 84 ? -0.004 -7.821 -7.362 1.00 95.31 84 SER A O 1
ATOM 662 N N . TYR A 1 85 ? -0.020 -6.058 -8.745 1.00 97.25 85 TYR A N 1
ATOM 663 C CA . TYR A 1 85 ? 0.952 -5.276 -7.966 1.00 97.25 85 TYR A CA 1
ATOM 664 C C . TYR A 1 85 ? 0.490 -5.049 -6.520 1.00 97.25 85 TYR A C 1
ATOM 666 O O . TYR A 1 85 ? 1.267 -5.196 -5.582 1.00 97.25 85 TYR A O 1
ATOM 674 N N . GLY A 1 86 ? -0.811 -4.827 -6.312 1.00 96.62 86 GLY A N 1
ATOM 675 C CA . GLY A 1 86 ? -1.395 -4.768 -4.973 1.00 96.62 86 GLY A CA 1
ATOM 676 C C . GLY A 1 86 ? -1.238 -6.074 -4.186 1.00 96.62 86 GLY A C 1
ATOM 677 O O . GLY A 1 86 ? -1.166 -6.053 -2.960 1.00 96.62 86 GLY A O 1
ATOM 678 N N . GLY A 1 87 ? -1.180 -7.219 -4.870 1.00 96.69 87 GLY A N 1
ATOM 679 C CA . GLY A 1 87 ? -0.910 -8.519 -4.260 1.00 96.69 87 GLY A CA 1
ATOM 680 C C . GLY A 1 87 ? 0.539 -8.621 -3.781 1.00 96.69 87 GLY A C 1
ATOM 681 O O . GLY A 1 87 ? 0.769 -9.039 -2.646 1.00 96.69 87 GLY A O 1
ATOM 682 N N . PHE A 1 88 ? 1.499 -8.187 -4.604 1.00 97.19 88 PHE A N 1
ATOM 683 C CA . PHE A 1 88 ? 2.910 -8.043 -4.215 1.00 97.19 88 PHE A CA 1
ATOM 684 C C . PHE A 1 88 ? 3.044 -7.108 -3.001 1.00 97.19 88 PHE A C 1
ATOM 686 O O . PHE A 1 88 ? 3.524 -7.529 -1.950 1.00 97.19 88 PHE A O 1
ATOM 693 N N . MET A 1 89 ? 2.478 -5.902 -3.090 1.00 97.19 89 MET A N 1
ATOM 694 C CA . MET A 1 89 ? 2.434 -4.925 -1.998 1.00 97.19 89 MET A CA 1
ATOM 695 C C . MET A 1 89 ? 1.807 -5.474 -0.713 1.00 97.19 89 MET A C 1
ATOM 697 O O . MET A 1 89 ? 2.302 -5.206 0.374 1.00 97.19 89 MET A O 1
ATOM 701 N N . THR A 1 90 ? 0.766 -6.305 -0.810 1.00 96.75 90 THR A N 1
ATOM 702 C CA . THR A 1 90 ? 0.162 -6.962 0.362 1.00 96.75 90 THR A CA 1
ATOM 703 C C . THR A 1 90 ? 1.157 -7.876 1.080 1.00 96.75 90 THR A C 1
ATOM 705 O O . THR A 1 90 ? 1.201 -7.870 2.308 1.00 96.75 90 THR A O 1
ATOM 708 N N . LEU A 1 91 ? 1.970 -8.641 0.343 1.00 96.38 91 LEU A N 1
ATOM 709 C CA . LEU A 1 91 ? 3.004 -9.500 0.933 1.00 96.38 91 LEU A CA 1
ATOM 710 C C . LEU A 1 91 ? 4.132 -8.665 1.556 1.00 96.38 91 LEU A C 1
ATOM 712 O O . LEU A 1 91 ? 4.554 -8.957 2.673 1.00 96.38 91 LEU A O 1
ATOM 716 N N . MET A 1 92 ? 4.564 -7.597 0.878 1.00 96.50 92 MET A N 1
ATOM 717 C CA . MET A 1 92 ? 5.599 -6.689 1.384 1.00 96.50 92 MET A CA 1
ATOM 718 C C . MET A 1 92 ? 5.147 -5.955 2.657 1.00 96.50 92 MET A C 1
ATOM 720 O O . MET A 1 92 ? 5.876 -5.934 3.647 1.00 96.50 92 MET A O 1
ATOM 724 N N . CYS A 1 93 ? 3.917 -5.429 2.691 1.00 95.88 93 CYS A N 1
ATOM 725 C CA . CYS A 1 93 ? 3.352 -4.798 3.884 1.00 95.88 93 CYS A CA 1
ATOM 726 C C . CYS A 1 93 ? 3.183 -5.787 5.047 1.00 95.88 93 CYS A C 1
ATOM 728 O O . CYS A 1 93 ? 3.455 -5.412 6.183 1.00 95.88 93 CYS A O 1
ATOM 730 N N . LEU A 1 94 ? 2.787 -7.044 4.799 1.00 95.31 94 LEU A N 1
ATOM 731 C CA . LEU A 1 94 ? 2.752 -8.076 5.848 1.00 95.31 94 LEU A CA 1
ATOM 732 C C . LEU A 1 94 ? 4.146 -8.368 6.420 1.00 95.31 94 LEU A C 1
ATOM 734 O O . LEU A 1 94 ? 4.289 -8.499 7.634 1.00 95.31 94 LEU A O 1
ATOM 738 N N . ALA A 1 95 ? 5.172 -8.447 5.568 1.00 95.38 95 ALA A N 1
ATOM 739 C CA . ALA A 1 95 ? 6.548 -8.667 6.005 1.00 95.38 95 ALA A CA 1
ATOM 740 C C . ALA A 1 95 ? 7.101 -7.479 6.816 1.00 95.38 95 ALA A C 1
ATOM 742 O O . ALA A 1 95 ? 7.777 -7.688 7.821 1.00 95.38 95 ALA A O 1
ATOM 743 N N . ALA A 1 96 ? 6.791 -6.243 6.411 1.00 95.38 96 ALA A N 1
ATOM 744 C CA . ALA A 1 96 ? 7.326 -5.028 7.028 1.00 95.38 96 ALA A CA 1
ATOM 745 C C . ALA A 1 96 ? 6.544 -4.540 8.268 1.00 95.38 96 ALA A C 1
ATOM 747 O O . ALA A 1 96 ? 7.133 -3.949 9.169 1.00 95.38 96 ALA A O 1
ATOM 748 N N . ALA A 1 97 ? 5.230 -4.780 8.350 1.00 90.94 97 ALA A N 1
ATOM 749 C CA . ALA A 1 97 ? 4.401 -4.334 9.478 1.00 90.94 97 ALA A CA 1
ATOM 750 C C . ALA A 1 97 ? 4.457 -5.262 10.706 1.00 90.94 97 ALA A C 1
ATOM 752 O O . ALA A 1 97 ? 3.998 -4.881 11.788 1.00 90.94 97 ALA A O 1
ATOM 753 N N . GLY A 1 98 ? 4.958 -6.492 10.541 1.00 88.56 98 GLY A N 1
ATOM 754 C CA . GLY A 1 98 ? 4.945 -7.514 11.584 1.00 88.56 98 GLY A CA 1
ATOM 755 C C . GLY A 1 98 ? 3.528 -7.779 12.106 1.00 88.56 98 GLY A C 1
ATOM 756 O O . GLY A 1 98 ? 2.599 -8.026 11.341 1.00 88.56 98 GLY A O 1
ATOM 757 N N . THR A 1 99 ? 3.343 -7.702 13.424 1.00 89.69 99 THR A N 1
ATOM 758 C CA . THR A 1 99 ? 2.062 -7.988 14.093 1.00 89.69 99 THR A CA 1
ATOM 759 C C . THR A 1 99 ? 1.024 -6.861 14.020 1.00 89.69 99 THR A C 1
ATOM 761 O O . THR A 1 99 ? -0.109 -7.082 14.446 1.00 89.69 99 THR A O 1
ATOM 764 N N . ARG A 1 100 ? 1.351 -5.680 13.464 1.00 91.88 100 ARG A N 1
ATOM 765 C CA . ARG A 1 100 ? 0.397 -4.555 13.313 1.00 91.88 100 ARG A CA 1
ATOM 766 C C . ARG A 1 100 ? -0.743 -4.858 12.332 1.00 91.88 100 ARG A C 1
ATOM 768 O O . ARG A 1 100 ? -1.819 -4.279 12.431 1.00 91.88 100 ARG A O 1
ATOM 775 N N . LEU A 1 101 ? -0.526 -5.776 11.387 1.00 92.06 101 LEU A N 1
ATOM 776 C CA . LEU A 1 101 ? -1.539 -6.217 10.428 1.00 92.06 101 LEU A CA 1
ATOM 777 C C . LEU A 1 101 ? -2.072 -7.594 10.834 1.00 92.06 101 LEU A C 1
ATOM 779 O O . LEU A 1 101 ? -1.383 -8.606 10.738 1.00 92.06 101 LEU A O 1
ATOM 783 N N . ARG A 1 102 ? -3.340 -7.649 11.252 1.00 92.94 102 ARG A N 1
ATOM 784 C CA . ARG A 1 102 ? -4.000 -8.870 11.738 1.00 92.94 102 ARG A CA 1
ATOM 785 C C . ARG A 1 102 ? -4.166 -9.942 10.656 1.00 92.94 102 ARG A C 1
ATOM 787 O O . ARG A 1 102 ? -4.314 -11.119 10.992 1.00 92.94 102 ARG A O 1
ATOM 794 N N . ALA A 1 103 ? -4.198 -9.555 9.383 1.00 92.81 103 ALA A N 1
ATOM 795 C CA . ALA A 1 103 ? -4.310 -10.445 8.230 1.00 92.81 103 ALA A CA 1
ATOM 796 C C . ALA A 1 103 ? -3.870 -9.735 6.939 1.00 92.81 103 ALA A C 1
ATOM 798 O O . ALA A 1 103 ? -3.737 -8.510 6.899 1.00 92.81 103 ALA A O 1
ATOM 799 N N . GLY A 1 104 ? -3.734 -10.491 5.849 1.00 94.69 104 GLY A N 1
ATOM 800 C CA . GLY A 1 104 ? -3.645 -9.917 4.512 1.00 94.69 104 GLY A CA 1
ATOM 801 C C . GLY A 1 104 ? -4.148 -10.862 3.427 1.00 94.69 104 GLY A C 1
ATOM 802 O O . GLY A 1 104 ? -4.093 -12.080 3.584 1.00 94.69 104 GLY A O 1
ATOM 803 N N . VAL A 1 105 ? -4.661 -10.299 2.334 1.00 95.56 105 VAL A N 1
ATOM 804 C CA . VAL A 1 105 ? -5.246 -11.038 1.206 1.00 95.56 105 VAL A CA 1
ATOM 805 C C . VAL A 1 105 ? -4.551 -10.620 -0.088 1.00 95.56 105 VAL A C 1
ATOM 807 O O . VAL A 1 105 ? -4.877 -9.602 -0.699 1.00 95.56 105 VAL A O 1
ATOM 810 N N . SER A 1 106 ? -3.550 -11.404 -0.478 1.00 96.31 106 SER A N 1
ATOM 811 C CA . SER A 1 106 ? -2.779 -11.198 -1.703 1.00 96.31 106 SER A CA 1
ATOM 812 C C . SER A 1 106 ? -3.392 -12.010 -2.845 1.00 96.31 106 SER A C 1
ATOM 814 O O . SER A 1 106 ? -3.570 -13.221 -2.712 1.00 96.31 106 SER A O 1
ATOM 816 N N . VAL A 1 107 ? -3.735 -11.358 -3.961 1.00 95.88 107 VAL A N 1
ATOM 817 C CA . VAL A 1 107 ? -4.363 -12.013 -5.122 1.00 95.88 107 VAL A CA 1
ATOM 818 C C . VAL A 1 107 ? -3.526 -11.779 -6.378 1.00 95.88 107 VAL A C 1
ATOM 820 O O . VAL A 1 107 ? -3.241 -10.637 -6.730 1.00 95.88 107 VAL A O 1
ATOM 823 N N . ALA A 1 108 ? -3.139 -12.860 -7.059 1.00 96.62 108 ALA A N 1
ATOM 824 C CA . ALA A 1 108 ? -2.228 -12.833 -8.212 1.00 96.62 108 ALA A CA 1
ATOM 825 C C . ALA A 1 108 ? -0.948 -11.971 -8.007 1.00 96.62 108 ALA A C 1
ATOM 827 O O . ALA A 1 108 ? -0.636 -11.149 -8.870 1.00 96.62 108 ALA A O 1
ATOM 828 N N . PRO A 1 109 ? -0.219 -12.099 -6.876 1.00 97.25 109 PRO A N 1
ATOM 829 C CA . PRO A 1 109 ? 1.024 -11.359 -6.654 1.00 97.25 109 PRO A CA 1
ATOM 830 C C . PRO A 1 109 ? 2.108 -11.726 -7.668 1.00 97.25 109 PRO A C 1
ATOM 832 O O . PRO A 1 109 ? 2.257 -12.892 -8.033 1.00 97.25 109 PRO A O 1
ATOM 835 N N . VAL A 1 110 ? 2.960 -10.757 -8.009 1.00 94.88 110 VAL A N 1
ATOM 836 C CA . VAL A 1 110 ? 4.299 -11.071 -8.520 1.00 94.88 110 VAL A CA 1
ATOM 837 C C . VAL A 1 110 ? 5.179 -11.416 -7.321 1.00 94.88 110 VAL A C 1
ATOM 839 O O . VAL A 1 110 ? 5.454 -10.562 -6.485 1.00 94.88 110 VAL A O 1
ATOM 842 N N . THR A 1 111 ? 5.585 -12.680 -7.204 1.00 93.62 111 THR A N 1
ATOM 843 C CA . THR A 1 111 ? 6.464 -13.164 -6.119 1.00 93.62 111 THR A CA 1
ATOM 844 C C . THR A 1 111 ? 7.926 -13.303 -6.543 1.00 93.62 111 THR A C 1
ATOM 846 O O . THR A 1 111 ? 8.791 -13.521 -5.702 1.00 93.62 111 THR A O 1
ATOM 849 N N . ASP A 1 112 ? 8.204 -13.209 -7.844 1.00 93.62 112 ASP A N 1
ATOM 850 C CA . ASP A 1 112 ? 9.547 -13.248 -8.419 1.00 93.62 112 ASP A CA 1
ATOM 851 C C . ASP A 1 112 ? 9.549 -12.439 -9.720 1.00 93.62 112 ASP A C 1
ATOM 853 O O . ASP A 1 112 ? 9.013 -12.873 -10.743 1.00 93.62 112 ASP A O 1
ATOM 857 N N . TRP A 1 113 ? 10.134 -11.241 -9.682 1.00 92.81 113 TRP A N 1
ATOM 858 C CA . TRP A 1 113 ? 10.141 -10.313 -10.816 1.00 92.81 113 TRP A CA 1
ATOM 859 C C . TRP A 1 113 ? 10.819 -10.878 -12.067 1.00 92.81 113 TRP A C 1
ATOM 861 O O . TRP A 1 113 ? 10.496 -10.460 -13.176 1.00 92.81 113 TRP A O 1
ATOM 871 N N . ARG A 1 114 ? 11.692 -11.882 -11.919 1.00 91.69 114 ARG A N 1
ATOM 872 C CA . ARG A 1 114 ? 12.385 -12.553 -13.029 1.00 91.69 114 ARG A CA 1
ATOM 873 C C . ARG A 1 114 ? 11.437 -13.410 -13.883 1.00 91.69 114 ARG A C 1
ATOM 875 O O . ARG A 1 114 ? 11.791 -13.759 -15.004 1.00 91.69 114 ARG A O 1
ATOM 882 N N . LEU A 1 115 ? 10.252 -13.752 -13.361 1.00 93.06 115 LEU A N 1
ATOM 883 C CA . LEU A 1 115 ? 9.239 -14.589 -14.022 1.00 93.06 115 LEU A CA 1
ATOM 884 C C . LEU A 1 115 ? 8.119 -13.786 -14.711 1.00 93.06 115 LEU A C 1
ATOM 886 O O . LEU A 1 115 ? 7.242 -14.382 -15.329 1.00 93.06 115 LEU A O 1
ATOM 890 N N . TYR A 1 116 ? 8.124 -12.454 -14.597 1.00 94.69 116 TYR A N 1
ATOM 891 C CA . TYR A 1 116 ? 7.118 -11.576 -15.217 1.00 94.69 116 TYR A CA 1
ATOM 892 C C . TYR A 1 116 ? 7.436 -11.312 -16.711 1.00 94.69 116 TYR A C 1
ATOM 894 O O . TYR A 1 116 ? 8.302 -11.994 -17.268 1.00 94.69 116 TYR A O 1
ATOM 902 N N . ASP A 1 117 ? 6.851 -10.303 -17.363 1.00 94.25 117 ASP A N 1
ATOM 903 C CA . ASP A 1 117 ? 7.253 -9.892 -18.723 1.00 94.25 117 ASP A CA 1
ATOM 904 C C . ASP A 1 117 ? 8.506 -8.984 -18.764 1.00 94.25 117 ASP A C 1
ATOM 906 O O . ASP A 1 117 ? 8.849 -8.310 -17.790 1.00 94.25 117 ASP A O 1
ATOM 910 N N . THR A 1 118 ? 9.215 -8.987 -19.900 1.00 93.25 118 THR A N 1
ATOM 911 C CA . THR A 1 118 ? 10.447 -8.202 -20.106 1.00 93.25 118 THR A CA 1
ATOM 912 C C . THR A 1 118 ? 10.192 -6.700 -20.052 1.00 93.25 118 THR A C 1
ATOM 914 O O . THR A 1 118 ? 10.868 -6.005 -19.299 1.00 93.25 118 THR A O 1
ATOM 917 N N . HIS A 1 119 ? 9.189 -6.206 -20.782 1.00 94.12 119 HIS A N 1
ATOM 918 C CA . HIS A 1 119 ? 8.901 -4.777 -20.922 1.00 94.12 119 HIS A CA 1
ATOM 919 C C . HIS A 1 119 ? 8.658 -4.086 -19.574 1.00 94.12 119 HIS A C 1
ATOM 921 O O . HIS A 1 119 ? 9.247 -3.039 -19.303 1.00 94.12 119 HIS A O 1
ATOM 927 N N . TYR A 1 120 ? 7.827 -4.676 -18.714 1.00 94.50 120 TYR A N 1
ATOM 928 C CA . TYR A 1 120 ? 7.540 -4.132 -17.392 1.00 94.50 120 TYR A CA 1
ATOM 929 C C . TYR A 1 120 ? 8.764 -4.209 -16.474 1.00 94.50 120 TYR A C 1
ATOM 931 O O . TYR A 1 120 ? 9.156 -3.214 -15.865 1.00 94.50 120 TYR A O 1
ATOM 939 N N . THR A 1 121 ? 9.391 -5.383 -16.355 1.00 94.50 121 THR A N 1
ATOM 940 C CA . THR A 1 121 ? 10.492 -5.562 -15.400 1.00 94.50 121 THR A CA 1
ATOM 941 C C . THR A 1 121 ? 11.736 -4.775 -15.795 1.00 94.50 121 THR A C 1
ATOM 943 O O . THR A 1 121 ? 12.353 -4.183 -14.920 1.00 94.50 121 THR A O 1
ATOM 946 N N . GLU A 1 122 ? 12.101 -4.714 -17.075 1.00 95.19 122 GLU A N 1
ATOM 947 C CA . GLU A 1 122 ? 13.306 -3.995 -17.513 1.00 95.19 122 GLU A CA 1
ATOM 948 C C . GLU A 1 122 ? 13.150 -2.478 -17.357 1.00 95.19 122 GLU A C 1
ATOM 950 O O . GLU A 1 122 ? 14.097 -1.801 -16.960 1.00 95.19 122 GLU A O 1
ATOM 955 N N . ARG A 1 123 ? 11.930 -1.955 -17.544 1.00 94.88 123 ARG A N 1
ATOM 956 C CA . ARG A 1 123 ? 11.581 -0.551 -17.283 1.00 94.88 123 ARG A CA 1
ATOM 957 C C . ARG A 1 123 ? 11.725 -0.149 -15.810 1.00 94.88 123 ARG A C 1
ATOM 959 O O . ARG A 1 123 ? 12.092 0.992 -15.540 1.00 94.88 123 ARG A O 1
ATOM 966 N N . TYR A 1 124 ? 11.420 -1.050 -14.873 1.00 94.62 124 TYR A N 1
ATOM 967 C CA . TYR A 1 124 ? 11.323 -0.718 -13.444 1.00 94.62 124 TYR A CA 1
ATOM 968 C C . TYR A 1 124 ? 12.423 -1.311 -12.550 1.00 94.62 124 TYR A C 1
ATOM 970 O O . TYR A 1 124 ? 12.663 -0.773 -11.473 1.00 94.62 124 TYR A O 1
ATOM 978 N N . LEU A 1 125 ? 13.109 -2.373 -12.977 1.00 94.25 125 LEU A N 1
ATOM 979 C CA . LEU A 1 125 ? 14.178 -3.063 -12.235 1.00 94.25 125 LEU A CA 1
ATOM 980 C C . LEU A 1 125 ? 15.457 -3.306 -13.062 1.00 94.25 125 LEU A C 1
ATOM 982 O O . LEU A 1 125 ? 16.417 -3.867 -12.535 1.00 94.25 125 LEU A O 1
ATOM 986 N N . GLY A 1 126 ? 15.504 -2.884 -14.329 1.00 92.62 126 GLY A N 1
ATOM 987 C CA . GLY A 1 126 ? 16.660 -3.101 -15.200 1.00 92.62 126 GLY A CA 1
ATOM 988 C C . GLY A 1 126 ? 16.835 -4.563 -15.630 1.00 92.62 126 GLY A C 1
ATOM 989 O O . GLY A 1 126 ? 15.872 -5.324 -15.729 1.00 92.62 126 GLY A O 1
ATOM 990 N N . ASP A 1 127 ? 18.074 -4.960 -15.935 1.00 90.31 127 ASP A N 1
ATOM 991 C CA . ASP A 1 127 ? 18.372 -6.283 -16.494 1.00 90.31 127 ASP A CA 1
ATOM 992 C C . ASP A 1 127 ? 17.902 -7.422 -15.573 1.00 90.31 127 ASP A C 1
ATOM 994 O O . ASP A 1 127 ? 18.396 -7.640 -14.468 1.00 90.31 127 ASP A O 1
ATOM 998 N N . ARG A 1 128 ? 16.975 -8.232 -16.085 1.00 82.56 128 ARG A N 1
ATOM 999 C CA . ARG A 1 128 ? 16.356 -9.369 -15.387 1.00 82.56 128 ARG A CA 1
ATOM 1000 C C . ARG A 1 128 ? 17.369 -10.409 -14.899 1.00 82.56 128 ARG A C 1
ATOM 1002 O O . ARG A 1 128 ? 17.055 -11.201 -14.011 1.00 82.56 128 ARG A O 1
ATOM 1009 N N . ARG A 1 129 ? 18.570 -10.421 -15.487 1.00 84.56 129 ARG A N 1
ATOM 1010 C CA . ARG A 1 129 ? 19.695 -11.301 -15.143 1.00 84.56 129 ARG A CA 1
ATOM 1011 C C . ARG A 1 129 ? 20.487 -10.803 -13.929 1.00 84.56 129 ARG A C 1
ATOM 1013 O O . ARG A 1 129 ? 21.147 -11.622 -13.295 1.00 84.56 129 ARG A O 1
ATOM 1020 N N . THR A 1 130 ? 20.423 -9.509 -13.600 1.00 86.75 130 THR A N 1
ATOM 1021 C CA . THR A 1 130 ? 21.081 -8.921 -12.416 1.00 86.75 130 THR A CA 1
ATOM 1022 C C . THR A 1 130 ? 20.158 -8.840 -11.200 1.00 86.75 130 THR A C 1
ATOM 1024 O O . THR A 1 130 ? 20.659 -8.752 -10.080 1.00 86.75 130 THR A O 1
ATOM 1027 N N . ILE A 1 131 ? 18.834 -8.945 -11.387 1.00 84.50 131 ILE A N 1
ATOM 1028 C CA . ILE A 1 131 ? 17.863 -9.075 -10.287 1.00 84.50 131 ILE A CA 1
ATOM 1029 C C . ILE A 1 131 ? 18.251 -10.279 -9.405 1.00 84.50 131 ILE A C 1
ATOM 1031 O O . ILE A 1 131 ? 18.275 -11.413 -9.904 1.00 84.50 131 ILE A O 1
ATOM 1035 N N . PRO A 1 132 ? 18.524 -10.078 -8.098 1.00 80.69 132 PRO A N 1
ATOM 1036 C CA . PRO A 1 132 ? 18.884 -11.164 -7.197 1.00 80.69 132 PRO A CA 1
ATOM 1037 C C . PRO A 1 132 ? 17.830 -12.272 -7.189 1.00 80.69 132 PRO A C 1
ATOM 1039 O O . PRO A 1 132 ? 16.624 -12.013 -7.209 1.00 80.69 132 PRO A O 1
ATOM 1042 N N . ARG A 1 133 ? 18.270 -13.533 -7.111 1.00 76.62 133 ARG A N 1
ATOM 1043 C CA . ARG A 1 133 ? 17.335 -14.626 -6.822 1.00 76.62 133 ARG A CA 1
ATOM 1044 C C . ARG A 1 133 ? 16.732 -14.399 -5.431 1.00 76.62 133 ARG A C 1
ATOM 1046 O O . ARG A 1 133 ? 17.506 -14.115 -4.513 1.00 76.62 133 ARG A O 1
ATOM 1053 N N . PRO A 1 134 ? 15.414 -14.594 -5.234 1.00 65.06 134 PRO A N 1
ATOM 1054 C CA . PRO A 1 134 ? 14.880 -14.706 -3.885 1.00 65.06 134 PRO A CA 1
ATOM 1055 C C . PRO A 1 134 ? 15.635 -15.830 -3.168 1.00 65.06 134 PRO A C 1
ATOM 1057 O O . PRO A 1 134 ? 15.786 -16.934 -3.704 1.00 65.06 134 PRO A O 1
ATOM 1060 N N . THR A 1 135 ? 16.161 -15.538 -1.979 1.00 56.66 135 THR A N 1
ATOM 1061 C CA . THR A 1 135 ? 16.798 -16.555 -1.141 1.00 56.66 135 THR A CA 1
ATOM 1062 C C . THR A 1 135 ? 15.776 -17.645 -0.830 1.00 56.66 135 THR A C 1
ATOM 1064 O O . THR A 1 135 ? 14.583 -17.374 -0.682 1.00 56.66 135 THR A O 1
ATOM 1067 N N . SER A 1 136 ? 16.221 -18.904 -0.778 1.00 45.72 136 SER A N 1
ATOM 1068 C CA . SER A 1 136 ? 15.324 -20.025 -0.488 1.00 45.72 136 SER A CA 1
ATOM 1069 C C . SER A 1 136 ? 14.610 -19.764 0.835 1.00 45.72 136 SER A C 1
ATOM 1071 O O . SER A 1 136 ? 15.285 -19.639 1.861 1.00 45.72 136 SER A O 1
ATOM 1073 N N . ALA A 1 137 ? 13.277 -19.662 0.795 1.00 46.12 137 ALA A N 1
ATOM 1074 C CA . ALA A 1 137 ? 12.478 -19.258 1.946 1.00 46.12 137 ALA A CA 1
ATOM 1075 C C . ALA A 1 137 ? 12.868 -20.066 3.199 1.00 46.12 137 ALA A C 1
ATOM 1077 O O . ALA A 1 137 ? 13.061 -21.286 3.089 1.00 46.12 137 ALA A O 1
ATOM 1078 N N . PRO A 1 138 ? 12.997 -19.424 4.378 1.00 40.00 138 PRO A N 1
ATOM 1079 C CA . PRO A 1 138 ? 13.321 -20.134 5.606 1.00 40.00 138 PRO A CA 1
ATOM 1080 C C . PRO A 1 138 ? 12.274 -21.228 5.813 1.00 40.00 138 PRO A C 1
ATOM 1082 O O . PRO A 1 138 ? 11.077 -20.943 5.873 1.00 40.00 138 PRO A O 1
ATOM 1085 N N . ARG A 1 139 ? 12.721 -22.492 5.852 1.00 34.72 139 ARG A N 1
ATOM 1086 C CA . ARG A 1 139 ? 11.821 -23.650 5.931 1.00 34.72 139 ARG A CA 1
ATOM 1087 C C . ARG A 1 139 ? 10.875 -23.459 7.111 1.00 34.72 139 ARG A C 1
ATOM 1089 O O . ARG A 1 139 ? 11.346 -23.327 8.240 1.00 34.72 139 ARG A O 1
ATOM 1096 N N . CYS A 1 140 ? 9.567 -23.483 6.860 1.00 34.56 140 CYS A N 1
ATOM 1097 C CA . CYS A 1 140 ? 8.568 -23.442 7.921 1.00 34.56 140 CYS A CA 1
ATOM 1098 C C . CYS A 1 140 ? 8.816 -24.610 8.883 1.00 34.56 140 CYS A C 1
ATOM 1100 O O . CYS A 1 140 ? 8.568 -25.769 8.548 1.00 34.56 140 CYS A O 1
ATOM 1102 N N . SER A 1 141 ? 9.347 -24.304 10.067 1.00 36.50 141 SER A N 1
ATOM 1103 C CA . SER A 1 141 ? 9.503 -25.281 11.138 1.00 36.50 141 SER A CA 1
ATOM 1104 C C . SER A 1 141 ? 8.103 -25.691 11.602 1.00 36.50 141 SER A C 1
ATOM 1106 O O . SER A 1 141 ? 7.330 -24.809 11.976 1.00 36.50 141 SER A O 1
ATOM 1108 N N . PRO A 1 142 ? 7.740 -26.986 11.609 1.00 38.12 142 PRO A N 1
ATOM 1109 C CA . PRO A 1 142 ? 6.356 -27.417 11.835 1.00 38.12 142 PRO A CA 1
ATOM 1110 C C . PRO A 1 142 ? 5.844 -27.209 13.276 1.00 38.12 142 PRO A C 1
ATOM 1112 O O . PRO A 1 142 ? 4.732 -27.607 13.594 1.00 38.12 142 PRO A O 1
ATOM 1115 N N . ARG A 1 143 ? 6.631 -26.593 14.169 1.00 34.62 143 ARG A N 1
ATOM 1116 C CA . ARG A 1 143 ? 6.371 -26.525 15.620 1.00 34.62 143 ARG A CA 1
ATOM 1117 C C . ARG A 1 143 ? 5.371 -25.449 16.079 1.00 34.62 143 ARG A C 1
ATOM 1119 O O . ARG A 1 143 ? 5.242 -25.251 17.281 1.00 34.62 143 ARG A O 1
ATOM 1126 N N . SER A 1 144 ? 4.695 -24.734 15.177 1.00 38.59 144 SER A N 1
ATOM 1127 C CA . SER A 1 144 ? 3.816 -23.602 15.536 1.00 38.59 144 SER A CA 1
ATOM 1128 C C . SER A 1 144 ? 2.365 -23.715 15.047 1.00 38.59 144 SER A C 1
ATOM 1130 O O . SER A 1 144 ? 1.676 -22.699 14.984 1.00 38.59 144 SER A O 1
ATOM 1132 N N . CYS A 1 145 ? 1.899 -24.904 14.652 1.00 35.19 145 CYS A N 1
ATOM 1133 C CA . CYS A 1 145 ? 0.537 -25.092 14.129 1.00 35.19 145 CYS A CA 1
ATOM 1134 C C . CYS A 1 145 ? -0.466 -25.649 15.159 1.00 35.19 145 CYS A C 1
ATOM 1136 O O . CYS A 1 145 ? -1.669 -25.453 14.995 1.00 35.19 145 CYS A O 1
ATOM 1138 N N . ASP A 1 146 ? 0.004 -26.293 16.231 1.00 34.22 146 ASP A N 1
ATOM 1139 C CA . ASP A 1 146 ? -0.836 -27.145 17.083 1.00 34.22 146 ASP A CA 1
ATOM 1140 C C . ASP A 1 146 ? -1.352 -26.452 18.359 1.00 34.22 146 ASP A C 1
ATOM 1142 O O . ASP A 1 146 ? -0.970 -26.816 19.470 1.00 34.22 146 ASP A O 1
ATOM 1146 N N . GLN A 1 147 ? -2.256 -25.474 18.217 1.00 30.75 147 GLN A N 1
ATOM 1147 C CA . GLN A 1 147 ? -3.135 -24.994 19.305 1.00 30.75 147 GLN A CA 1
ATOM 1148 C C . GLN A 1 147 ? -4.538 -24.623 18.769 1.00 30.75 147 GLN A C 1
ATOM 1150 O O . GLN A 1 147 ? -4.718 -23.527 18.231 1.00 30.75 147 GLN A O 1
ATOM 1155 N N . PRO A 1 148 ? -5.552 -25.500 18.904 1.00 35.25 148 PRO A N 1
ATOM 1156 C CA . PRO A 1 148 ? -6.921 -25.217 18.475 1.00 35.25 148 PRO A CA 1
ATOM 1157 C C . PRO A 1 148 ? -7.761 -24.557 19.583 1.00 35.25 148 PRO A C 1
ATOM 1159 O O . PRO A 1 148 ? -7.696 -24.947 20.745 1.00 35.25 148 PRO A O 1
ATOM 1162 N N . THR A 1 149 ? -8.638 -23.619 19.215 1.00 31.78 149 THR A N 1
ATOM 1163 C CA . THR A 1 149 ? -9.749 -23.148 20.068 1.00 31.78 149 THR A CA 1
ATOM 1164 C C . THR A 1 149 ? -11.056 -23.111 19.268 1.00 31.78 149 THR A C 1
ATOM 1166 O O . THR A 1 149 ? -11.048 -22.902 18.056 1.00 31.78 149 THR A O 1
ATOM 1169 N N . ALA A 1 150 ? -12.172 -23.423 19.932 1.00 30.72 150 ALA A N 1
ATOM 1170 C CA . ALA A 1 150 ? -13.429 -23.817 19.288 1.00 30.72 150 ALA A CA 1
ATOM 1171 C C . ALA A 1 150 ? -14.425 -22.658 19.068 1.00 30.72 150 ALA A C 1
ATOM 1173 O O . ALA A 1 150 ? -14.290 -21.578 19.640 1.00 30.72 150 ALA A O 1
ATOM 1174 N N . ALA A 1 151 ? -15.460 -22.913 18.260 1.00 35.28 151 ALA A N 1
ATOM 1175 C CA . ALA A 1 151 ? -16.517 -21.960 17.914 1.00 35.28 151 ALA A CA 1
ATOM 1176 C C . ALA A 1 151 ? -17.921 -22.604 17.969 1.00 35.28 151 ALA A C 1
ATOM 1178 O O . ALA A 1 151 ? -18.038 -23.806 17.723 1.00 35.28 151 ALA A O 1
ATOM 1179 N N . PRO A 1 152 ? -18.985 -21.811 18.209 1.00 32.47 152 PRO A N 1
ATOM 1180 C CA . PRO A 1 152 ? -20.366 -22.195 17.904 1.00 32.47 152 PRO A CA 1
ATOM 1181 C C . PRO A 1 152 ? -21.079 -21.250 16.899 1.00 32.47 152 PRO A C 1
ATOM 1183 O O . PRO A 1 152 ? -20.813 -20.051 16.846 1.00 32.47 152 PRO A O 1
ATOM 1186 N N . ASP A 1 153 ? -22.035 -21.801 16.139 1.00 33.66 153 ASP A N 1
ATOM 1187 C CA . ASP A 1 153 ? -23.050 -21.130 15.286 1.00 33.66 153 ASP A CA 1
ATOM 1188 C C . ASP A 1 153 ? -24.424 -21.696 15.731 1.00 33.66 153 ASP A C 1
ATOM 1190 O O . ASP A 1 153 ? -24.472 -22.866 16.129 1.00 33.66 153 ASP A O 1
ATOM 1194 N N . PRO A 1 154 ? -25.534 -20.926 15.729 1.00 44.56 154 PRO A N 1
ATOM 1195 C CA . PRO A 1 154 ? -26.392 -20.972 14.539 1.00 44.56 154 PRO A CA 1
ATOM 1196 C C . PRO A 1 154 ? -27.109 -19.653 14.161 1.00 44.56 154 PRO A C 1
ATOM 1198 O O . PRO A 1 154 ? -27.458 -18.811 14.988 1.00 44.56 154 PRO A O 1
ATOM 1201 N N . ARG A 1 155 ? -27.439 -19.537 12.867 1.00 36.16 155 ARG A N 1
ATOM 1202 C CA . ARG A 1 155 ? -28.234 -18.453 12.234 1.00 36.16 155 ARG A CA 1
ATOM 1203 C C . ARG A 1 155 ? -29.732 -18.816 12.159 1.00 36.16 155 ARG A C 1
ATOM 1205 O O . ARG A 1 155 ? -30.082 -19.951 12.478 1.00 36.16 155 ARG A O 1
ATOM 1212 N N . PRO A 1 156 ? -30.620 -17.947 11.610 1.00 50.06 156 PRO A N 1
ATOM 1213 C CA . PRO A 1 156 ? -31.055 -18.229 10.221 1.00 50.06 156 PRO A CA 1
ATOM 1214 C C . PRO A 1 156 ? -31.574 -17.056 9.332 1.00 50.06 156 PRO A C 1
ATOM 1216 O O . PRO A 1 156 ? -32.517 -16.362 9.693 1.00 50.06 156 PRO A O 1
ATOM 1219 N N . ARG A 1 157 ? -31.130 -17.052 8.053 1.00 39.53 157 ARG A N 1
ATOM 1220 C CA . ARG A 1 157 ? -31.858 -16.637 6.805 1.00 39.53 157 ARG A CA 1
ATOM 1221 C C . ARG A 1 157 ? -32.249 -15.137 6.666 1.00 39.53 157 ARG A C 1
ATOM 1223 O O . ARG A 1 157 ? -32.636 -14.482 7.620 1.00 39.53 157 ARG A O 1
ATOM 1230 N N . ARG A 1 158 ? -32.297 -14.492 5.483 1.00 38.00 158 ARG A N 1
ATOM 1231 C CA . ARG A 1 158 ? -32.401 -14.920 4.057 1.00 38.00 158 ARG A CA 1
ATOM 1232 C C . ARG A 1 158 ? -31.077 -14.557 3.311 1.00 38.00 158 ARG A C 1
ATOM 1234 O O . ARG A 1 158 ? -30.064 -14.930 3.882 1.00 38.00 158 ARG A O 1
ATOM 1241 N N . ARG A 1 159 ? -30.878 -13.904 2.137 1.00 36.91 159 ARG A N 1
ATOM 1242 C CA . ARG A 1 159 ? -31.574 -13.445 0.880 1.00 36.91 159 ARG A CA 1
ATOM 1243 C C . ARG A 1 159 ? -30.415 -13.113 -0.150 1.00 36.91 159 ARG A C 1
ATOM 1245 O O . ARG A 1 159 ? -29.312 -12.884 0.320 1.00 36.91 159 ARG A O 1
ATOM 1252 N N . GLN A 1 160 ? -30.492 -12.936 -1.491 1.00 36.00 160 GLN A N 1
ATOM 1253 C CA . GLN A 1 160 ? -31.265 -13.547 -2.604 1.00 36.00 160 GLN A CA 1
ATOM 1254 C C . GLN A 1 160 ? -30.826 -13.012 -4.025 1.00 36.00 160 GLN A C 1
ATOM 1256 O O . GLN A 1 160 ? -31.634 -12.375 -4.699 1.00 36.00 160 GLN A O 1
ATOM 1261 N N . ARG A 1 161 ? -29.607 -13.332 -4.537 1.00 34.03 161 ARG A N 1
ATOM 1262 C CA . ARG A 1 161 ? -29.061 -12.956 -5.904 1.00 34.03 161 ARG A CA 1
ATOM 1263 C C . ARG A 1 161 ? -28.855 -11.417 -6.089 1.00 34.03 161 ARG A C 1
ATOM 1265 O O . ARG A 1 161 ? -29.319 -10.686 -5.228 1.00 34.03 161 ARG A O 1
ATOM 1272 N N . ARG A 1 162 ? -28.228 -10.782 -7.111 1.00 32.78 162 ARG A N 1
ATOM 1273 C CA . ARG A 1 162 ? -27.201 -10.969 -8.206 1.00 32.78 162 ARG A CA 1
ATOM 1274 C C . ARG A 1 162 ? -26.750 -9.510 -8.589 1.00 32.78 162 ARG A C 1
ATOM 1276 O O . ARG A 1 162 ? -27.414 -8.585 -8.141 1.00 32.78 162 ARG A O 1
ATOM 1283 N N . ARG A 1 163 ? -25.748 -9.126 -9.408 1.00 28.69 163 ARG A N 1
ATOM 1284 C CA . ARG A 1 163 ? -24.681 -9.751 -10.245 1.00 28.69 163 ARG A CA 1
ATOM 1285 C C . ARG A 1 163 ? -23.370 -9.937 -9.415 1.00 28.69 163 ARG A C 1
ATOM 1287 O O . ARG A 1 163 ? -23.546 -10.227 -8.239 1.00 28.69 163 ARG A O 1
ATOM 1294 N N . ARG A 1 164 ? -22.061 -9.874 -9.792 1.00 34.66 164 ARG A N 1
ATOM 1295 C CA . ARG A 1 164 ? -21.131 -9.898 -10.989 1.00 34.66 164 ARG A CA 1
ATOM 1296 C C . ARG A 1 164 ? -20.971 -8.769 -12.071 1.00 34.66 164 ARG A C 1
ATOM 1298 O O . ARG A 1 164 ? -21.954 -8.384 -12.688 1.00 34.66 164 ARG A O 1
ATOM 1305 N N . PRO A 1 165 ? -19.736 -8.433 -12.528 1.00 37.59 165 PRO A N 1
ATOM 1306 C CA . PRO A 1 165 ? -18.415 -8.492 -11.874 1.00 37.59 165 PRO A CA 1
ATOM 1307 C C . PRO A 1 165 ? -17.624 -7.150 -11.995 1.00 37.59 165 PRO A C 1
ATOM 1309 O O . PRO A 1 165 ? -18.231 -6.114 -12.236 1.00 37.59 165 PRO A O 1
ATOM 1312 N N . HIS A 1 166 ? -16.288 -7.208 -11.847 1.00 29.34 166 HIS A N 1
ATOM 1313 C CA . HIS A 1 166 ? -15.280 -6.121 -11.872 1.00 29.34 166 HIS A CA 1
A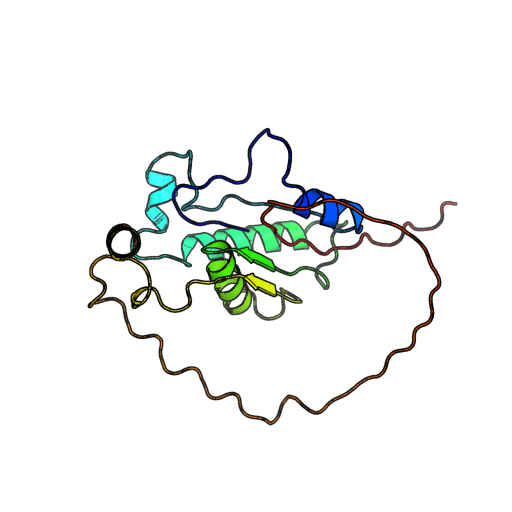TOM 1314 C C . HIS A 1 166 ? -15.228 -5.206 -10.630 1.00 29.34 166 HIS A C 1
ATOM 1316 O O . HIS A 1 166 ? -16.048 -4.307 -10.480 1.00 29.34 166 HIS A O 1
ATOM 1322 N N . ALA A 1 167 ? -14.222 -5.418 -9.764 1.00 27.11 167 ALA A N 1
ATOM 1323 C CA . ALA A 1 167 ? -13.704 -4.441 -8.792 1.00 27.11 167 ALA A CA 1
ATOM 1324 C C . ALA A 1 167 ? -12.494 -5.001 -8.005 1.00 27.11 167 ALA A C 1
ATOM 1326 O O . ALA A 1 167 ? -12.558 -6.120 -7.490 1.00 27.11 167 ALA A O 1
ATOM 1327 N N . ALA A 1 168 ? -11.424 -4.208 -7.874 1.00 29.97 168 ALA A N 1
ATOM 1328 C CA . ALA A 1 168 ? -10.284 -4.474 -6.983 1.00 29.97 168 ALA A CA 1
ATOM 1329 C C . ALA A 1 168 ? -10.639 -4.196 -5.505 1.00 29.97 168 ALA A C 1
ATOM 1331 O O . ALA A 1 168 ? -11.756 -3.770 -5.213 1.00 29.97 168 ALA A O 1
ATOM 1332 N N . ALA A 1 169 ? -9.714 -4.430 -4.567 1.00 27.92 169 ALA A N 1
ATOM 1333 C CA . ALA A 1 169 ? -9.979 -4.245 -3.137 1.00 27.92 169 ALA A CA 1
ATOM 1334 C C . ALA A 1 169 ? -8.783 -3.711 -2.325 1.00 27.92 169 ALA A C 1
ATOM 1336 O O . ALA A 1 169 ? -7.661 -3.565 -2.817 1.00 27.92 169 ALA A O 1
ATOM 1337 N N . LEU A 1 170 ? -9.074 -3.391 -1.065 1.00 36.84 170 LEU A N 1
ATOM 1338 C CA . LEU A 1 170 ? -8.192 -2.830 -0.04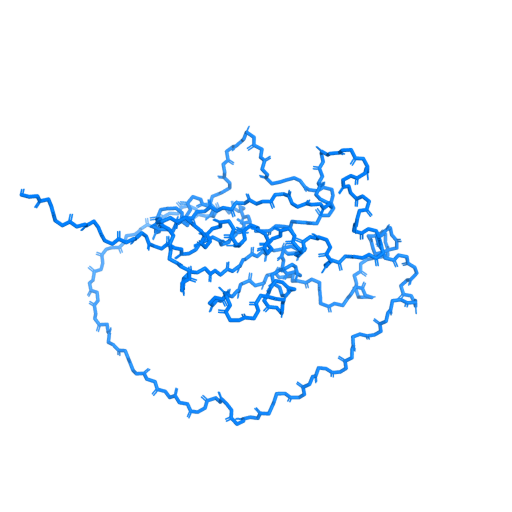4 1.00 36.84 170 LEU A CA 1
ATOM 1339 C C . LEU A 1 170 ? -8.478 -3.499 1.301 1.00 36.84 170 LEU A C 1
ATOM 1341 O O . LEU A 1 170 ? -9.364 -4.349 1.377 1.00 36.84 170 LEU A O 1
ATOM 1345 N N . VAL A 1 171 ? -7.814 -3.057 2.366 1.00 37.53 171 VAL A N 1
ATOM 1346 C CA . VAL A 1 171 ? -8.377 -3.207 3.708 1.00 37.53 171 VAL A CA 1
ATOM 1347 C C . VAL A 1 171 ? -8.195 -1.916 4.495 1.00 37.53 171 VAL A C 1
ATOM 1349 O O . VAL A 1 171 ? -7.085 -1.424 4.642 1.00 37.53 171 VAL A O 1
ATOM 1352 N N . VAL A 1 172 ? -9.291 -1.444 5.078 1.00 46.62 172 VAL A N 1
ATOM 1353 C CA . VAL A 1 172 ? -9.342 -1.337 6.538 1.00 46.62 172 VAL A CA 1
ATOM 1354 C C . VAL A 1 172 ? -10.415 -2.332 7.000 1.00 46.62 172 VAL A C 1
ATOM 1356 O O . VAL A 1 172 ? -11.309 -2.679 6.231 1.00 46.62 172 VAL A O 1
ATOM 1359 N N . ALA A 1 173 ? -10.269 -2.901 8.198 1.00 38.62 173 ALA A N 1
ATOM 1360 C CA . ALA A 1 173 ? -11.223 -3.865 8.764 1.00 38.62 173 ALA A CA 1
ATOM 1361 C C . ALA A 1 173 ? -11.675 -3.478 10.188 1.00 38.62 173 ALA A C 1
ATOM 1363 O O . ALA A 1 173 ? -12.293 -4.269 10.907 1.00 38.62 173 ALA A O 1
ATOM 1364 N N . ALA A 1 174 ? -11.430 -2.221 10.570 1.00 38.31 174 ALA A N 1
ATOM 1365 C CA . ALA A 1 174 ? -11.946 -1.619 11.784 1.00 38.31 174 ALA A CA 1
ATOM 1366 C C . ALA A 1 174 ? -13.480 -1.539 11.721 1.00 38.31 174 ALA A C 1
ATOM 1368 O O . ALA A 1 174 ? -14.059 -0.682 11.051 1.00 38.31 174 ALA A O 1
ATOM 1369 N N . ARG A 1 175 ? -14.131 -2.450 12.446 1.00 39.38 175 ARG A N 1
ATOM 1370 C CA . ARG A 1 175 ? -15.526 -2.321 12.877 1.00 39.38 175 ARG A CA 1
ATOM 1371 C C . ARG A 1 175 ? -15.536 -1.357 14.060 1.00 39.38 175 ARG A C 1
ATOM 1373 O O . ARG A 1 175 ? -14.851 -1.634 15.049 1.00 39.38 175 ARG A O 1
ATOM 1380 N N . GLN A 1 176 ? -16.305 -0.274 13.942 1.00 42.12 176 GLN A N 1
ATOM 1381 C CA . GLN A 1 176 ? -16.436 0.788 14.950 1.00 42.12 176 GLN A CA 1
ATOM 1382 C C . GLN A 1 176 ? -16.570 0.232 16.378 1.00 42.12 176 GLN A C 1
ATOM 1384 O O . GLN A 1 176 ? -17.158 -0.837 16.589 1.00 42.12 176 GLN A O 1
ATOM 1389 N N . ARG A 1 177 ? -16.065 0.982 17.370 1.00 48.84 177 ARG A N 1
ATOM 1390 C CA . ARG A 1 177 ? -16.439 0.755 18.776 1.00 48.84 177 ARG A CA 1
ATOM 1391 C C . ARG A 1 177 ? -17.974 0.773 18.881 1.00 48.84 177 ARG A C 1
ATOM 1393 O O . ARG A 1 177 ? -18.593 1.602 18.211 1.00 48.84 177 ARG A O 1
ATOM 1400 N N . PRO A 1 178 ? -18.602 -0.109 19.680 1.00 48.38 178 PRO A N 1
ATOM 1401 C CA . PRO A 1 178 ? -20.030 0.014 19.944 1.00 48.38 178 PRO A CA 1
ATOM 1402 C C . PRO A 1 178 ? -20.294 1.398 20.543 1.00 48.38 178 PRO A C 1
ATOM 1404 O O . PRO A 1 178 ? -19.529 1.854 21.396 1.00 48.38 178 PRO A O 1
ATOM 1407 N N . ALA A 1 179 ? -21.352 2.068 20.085 1.00 48.62 179 ALA A N 1
ATOM 1408 C CA . ALA A 1 179 ? -21.783 3.309 20.708 1.00 48.62 179 ALA A CA 1
ATOM 1409 C C . ALA A 1 179 ? -22.071 3.041 22.192 1.00 48.62 1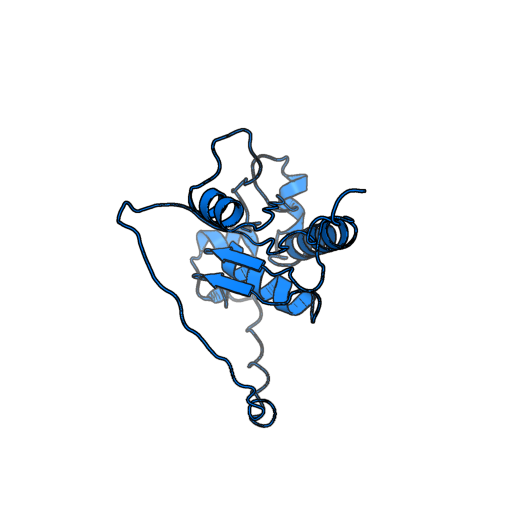79 ALA A C 1
ATOM 1411 O O . ALA A 1 179 ? -22.720 2.046 22.528 1.00 48.62 179 ALA A O 1
ATOM 1412 N N . ALA A 1 180 ? -21.582 3.916 23.072 1.00 45.56 180 ALA A N 1
ATOM 1413 C CA . ALA A 1 180 ? -22.049 3.917 24.450 1.00 45.56 180 ALA A CA 1
ATOM 1414 C C . ALA A 1 180 ? -23.570 4.167 24.448 1.00 45.56 180 ALA A C 1
ATOM 1416 O O . ALA A 1 180 ? -24.039 4.955 23.617 1.00 45.56 180 ALA A O 1
ATOM 1417 N N . PRO A 1 181 ? -24.350 3.516 25.329 1.00 44.97 181 PRO A N 1
ATOM 1418 C CA . PRO A 1 181 ? -25.731 3.927 25.540 1.00 44.97 181 PRO A CA 1
ATOM 1419 C C . PRO A 1 181 ? -25.751 5.406 25.948 1.00 44.97 181 PRO A C 1
ATOM 1421 O O . PRO A 1 181 ? -24.877 5.860 26.690 1.00 44.97 181 PRO A O 1
ATOM 1424 N N . GLY A 1 182 ? -26.720 6.152 25.417 1.00 59.19 182 GLY A N 1
ATOM 1425 C CA . GLY A 1 182 ? -26.952 7.535 25.826 1.00 59.19 182 GLY A CA 1
ATOM 1426 C C . GLY A 1 182 ? -27.401 7.633 27.293 1.00 59.19 182 GLY A C 1
ATOM 1427 O O . GLY A 1 182 ? -27.733 6.602 27.885 1.00 59.19 182 GLY A O 1
ATOM 1428 N N . PRO A 1 183 ? -27.382 8.850 27.865 1.00 50.88 183 PRO A N 1
ATOM 1429 C CA . PRO A 1 183 ? -27.882 9.113 29.215 1.00 50.88 183 PRO A CA 1
ATOM 1430 C C . PRO A 1 183 ? -29.394 8.865 29.341 1.00 50.88 183 PRO A C 1
ATOM 1432 O O . PRO A 1 183 ? -30.113 9.096 28.341 1.00 50.88 183 PRO A O 1
#

Sequence (183 aa):
MYGGPGVQRVVDDWPPLTLQLFTRAGYVVFELDNRGSGNREPKFEAPIYLHLGGAEVEDQLLGLAH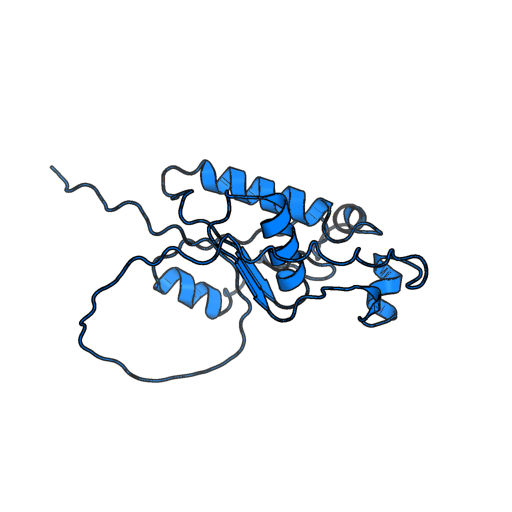LESQPWIDPSRIAVFGHSYGGFMTLMCLAAAGTRLRAGVSVAPVTDWRLYDTHYTERYLGDRRTIPRPTSAPRCSPRSCDQPTAAPDPRPRRRQRRRRPHAAALVVAARQRPAAPGP